Protein AF-A0A3E0WI25-F1 (afdb_monomer)

Organism: NCBI:txid351052

Sequence (217 aa):
MPRIDRTGQKVGSLTALTDTGSDQIKCRCDCGHVGLYPRNLFKPSYRGPRKCSYCLGSPCEVCGTIIPYHGRQRAATCSEKCRKERAARRERDRYEQIKHTDHFKQTRRSYLQRIKEAMERNPDYAEKIRERQRQAQRRWQAKIDRDQQLRAEHLAKKRRYYYIAMTDPERRARKMSATAVGIARSAPMIGSGCSAGGSKHRAKKNNETHDHRADSC

Foldseek 3Di:
DDDDWQAQPADQQWHFHDDPVDQWTWTAGVVRDIDIDGPCSPPPPDPDDRGFQQVVFFAAPQPGDTAGDDDDDHDNHNDPVSVVVVVLVVVVVVCVVPVPPPVNVVVVVVVVVVLVVVCVVDVVSVVVVVVVVVVVVVVVVVVLVVDVVSVVVVVVVVVVVVCCCCVPVVSVVVVVVCVVVVVPPPPPCPDPPPSPPDDPPPPPPDDDDPPPDDDDD

Nearest PDB structures (foldseek):
  2l3s-assembly1_A  TM=4.896E-01  e=1.174E+00  Gallus gallus
  5vhh-assembly1_A  TM=4.965E-01  e=3.518E+00  Homo sapiens
  5vhs-assembly1_A  TM=4.112E-01  e=3.298E+00  Homo sapiens
  4waf-assembly1_B  TM=1.495E-01  e=4.271E+00  Homo sapiens

pLDDT: mean 80.16, std 22.53, range [27.97, 96.81]

Structure (mmCIF, N/CA/C/O backbone):
data_AF-A0A3E0WI25-F1
#
_entry.id   AF-A0A3E0WI25-F1
#
loop_
_atom_site.group_PDB
_atom_site.id
_atom_site.type_symbol
_atom_site.label_atom_id
_atom_site.label_alt_id
_atom_site.label_comp_id
_atom_site.label_asym_id
_atom_site.label_entity_id
_atom_site.label_seq_id
_atom_site.pdbx_PDB_ins_code
_atom_site.Cartn_x
_atom_site.Cartn_y
_atom_site.Cartn_z
_atom_site.occupancy
_atom_site.B_iso_or_equiv
_atom_site.auth_seq_id
_atom_site.auth_comp_id
_atom_site.auth_asym_id
_atom_site.auth_atom_id
_atom_site.p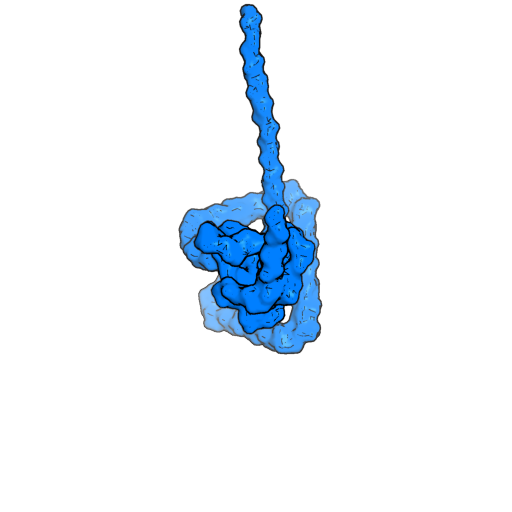dbx_PDB_model_num
ATOM 1 N N . MET A 1 1 ? -26.580 19.365 45.591 1.00 51.84 1 MET A N 1
ATOM 2 C CA . MET A 1 1 ? -27.386 18.362 44.856 1.00 51.84 1 MET A CA 1
ATOM 3 C C . MET A 1 1 ? -26.575 17.075 44.765 1.00 51.84 1 MET A C 1
ATOM 5 O O . MET A 1 1 ? -25.505 17.124 44.161 1.00 51.84 1 MET A O 1
ATOM 9 N N . PRO A 1 2 ? -27.003 15.970 45.397 1.00 62.81 2 PRO A N 1
ATOM 10 C CA . PRO A 1 2 ? -26.291 14.697 45.306 1.00 62.81 2 PRO A CA 1
ATOM 11 C C . PRO A 1 2 ? -26.258 14.219 43.847 1.00 62.81 2 PRO A C 1
ATOM 13 O O . PRO A 1 2 ? -27.253 14.310 43.124 1.00 62.81 2 PRO A O 1
ATOM 16 N N . ARG A 1 3 ? -25.089 13.769 43.378 1.00 72.38 3 ARG A N 1
ATOM 17 C CA . ARG A 1 3 ? -24.947 13.227 42.021 1.00 72.38 3 ARG A CA 1
ATOM 18 C C . ARG A 1 3 ? -25.674 11.883 41.969 1.00 72.38 3 ARG A C 1
ATOM 20 O O . ARG A 1 3 ? -25.336 10.981 42.720 1.00 72.38 3 ARG A O 1
ATOM 27 N N . ILE A 1 4 ? -26.656 11.763 41.074 1.00 84.12 4 ILE A N 1
ATOM 28 C CA . ILE A 1 4 ? -27.375 10.506 40.826 1.00 84.12 4 ILE A CA 1
ATOM 29 C C . ILE A 1 4 ? -26.382 9.474 40.287 1.00 84.12 4 ILE A C 1
ATOM 31 O O . ILE A 1 4 ? -25.745 9.741 39.258 1.00 84.12 4 ILE A O 1
ATOM 35 N N . ASP A 1 5 ? -26.283 8.331 40.966 1.00 87.38 5 ASP A N 1
ATOM 36 C CA . ASP A 1 5 ? -25.561 7.147 40.502 1.00 87.38 5 ASP A CA 1
ATOM 37 C C . ASP A 1 5 ? -26.264 6.564 39.269 1.00 87.38 5 ASP A C 1
ATOM 39 O O . ASP A 1 5 ? -27.474 6.329 39.263 1.00 87.38 5 ASP A O 1
ATOM 43 N N . ARG A 1 6 ? -25.507 6.400 38.183 1.00 88.12 6 ARG A N 1
ATOM 44 C CA . ARG A 1 6 ? -26.000 5.894 36.896 1.00 88.12 6 ARG A CA 1
ATOM 45 C C . ARG A 1 6 ? -25.670 4.422 36.678 1.00 88.12 6 ARG A C 1
ATOM 47 O O . ARG A 1 6 ? -25.943 3.914 35.592 1.00 88.12 6 ARG A O 1
ATOM 54 N N . THR A 1 7 ? -25.080 3.743 37.657 1.00 92.44 7 THR A N 1
ATOM 55 C CA . THR A 1 7 ? -24.731 2.322 37.577 1.00 92.44 7 THR A CA 1
ATOM 56 C C . THR A 1 7 ? -25.955 1.477 37.197 1.00 92.44 7 THR A C 1
ATOM 58 O O . THR A 1 7 ? -27.061 1.699 37.680 1.00 92.44 7 THR A O 1
ATOM 61 N N . GLY A 1 8 ? -25.784 0.551 36.250 1.00 92.44 8 GLY A N 1
ATOM 62 C CA . GLY A 1 8 ? -26.858 -0.299 35.724 1.00 92.44 8 GLY A CA 1
ATOM 63 C C . GLY A 1 8 ? -27.747 0.344 34.652 1.00 92.44 8 GLY A C 1
ATOM 64 O O . GLY A 1 8 ? -28.443 -0.374 33.935 1.00 92.44 8 GLY A O 1
ATOM 65 N N . GLN A 1 9 ? -27.701 1.667 34.458 1.00 93.12 9 GLN A N 1
ATOM 66 C CA . GLN A 1 9 ? -28.489 2.315 33.405 1.00 93.12 9 GLN A CA 1
ATOM 67 C C . GLN A 1 9 ? -27.951 1.973 32.008 1.00 93.12 9 GLN A C 1
ATOM 69 O O . GLN A 1 9 ? -26.737 1.909 31.786 1.00 93.12 9 GLN A O 1
ATOM 74 N N . LYS A 1 10 ? -28.863 1.814 31.039 1.00 94.50 10 LYS A N 1
ATOM 75 C CA . LYS A 1 10 ? -28.550 1.533 29.629 1.00 94.50 10 LYS A CA 1
ATOM 76 C C . LYS A 1 10 ? -28.949 2.699 28.722 1.00 94.50 10 LYS A C 1
ATOM 78 O O . LYS A 1 10 ? -30.051 3.228 28.818 1.00 94.50 10 LYS A O 1
ATOM 83 N N . VAL A 1 11 ? -28.058 3.074 27.804 1.00 92.38 11 VAL A N 1
ATOM 84 C CA . VAL A 1 11 ? -28.291 4.078 26.754 1.00 92.38 11 VAL A CA 1
ATOM 85 C C . VAL A 1 11 ? -27.805 3.531 25.419 1.00 92.38 11 VAL A C 1
ATOM 87 O O . VAL A 1 11 ? -26.607 3.351 25.198 1.00 92.38 11 VAL A O 1
ATOM 90 N N . GLY A 1 12 ? -28.739 3.286 24.497 1.00 92.06 12 GLY A N 1
ATOM 91 C CA . GLY A 1 12 ? -28.428 2.617 23.232 1.00 92.06 12 GLY A CA 1
ATOM 92 C C . GLY A 1 12 ? -27.866 1.220 23.491 1.00 92.06 12 GLY A C 1
ATOM 93 O O . GLY A 1 12 ? -28.549 0.395 24.088 1.00 92.06 12 GLY A O 1
ATOM 94 N N . SER A 1 13 ? -26.620 0.974 23.079 1.00 94.50 13 SER A N 1
ATOM 95 C CA . SER A 1 13 ? -25.922 -0.301 23.308 1.00 94.50 13 SER A CA 1
ATOM 96 C C . SER A 1 13 ? -24.926 -0.257 24.469 1.00 94.50 13 SER A C 1
ATOM 98 O O . SER A 1 13 ? -24.118 -1.170 24.594 1.00 94.50 13 SER A O 1
ATOM 100 N N . LEU A 1 14 ? -24.910 0.814 25.271 1.00 95.75 14 LEU A N 1
ATOM 101 C CA . LEU A 1 14 ? -23.958 1.013 26.367 1.00 95.75 14 LEU A CA 1
ATOM 102 C C . LEU A 1 14 ? -24.662 0.906 27.723 1.00 95.75 14 LEU A C 1
ATOM 104 O O . LEU A 1 14 ? -25.634 1.618 27.964 1.00 95.75 14 LEU A O 1
ATOM 108 N N . THR A 1 15 ? -24.128 0.080 28.619 1.00 96.50 15 THR A N 1
ATOM 109 C CA . THR A 1 15 ? -24.603 -0.097 30.000 1.00 96.50 15 THR A CA 1
ATOM 110 C C . THR A 1 15 ? -23.547 0.402 30.981 1.00 96.50 15 THR A C 1
ATOM 112 O O . THR A 1 15 ? -22.382 0.015 30.878 1.00 96.50 15 THR A O 1
ATOM 115 N N . ALA A 1 16 ? -23.919 1.267 31.925 1.00 95.38 16 ALA A N 1
ATOM 116 C CA . ALA A 1 16 ? -23.020 1.759 32.968 1.00 95.38 16 ALA A CA 1
ATOM 117 C C . ALA A 1 16 ? -22.629 0.642 33.947 1.00 95.38 16 ALA A C 1
ATOM 119 O O . ALA A 1 16 ? -23.494 0.008 34.545 1.00 95.38 16 ALA A O 1
ATOM 120 N N . LEU A 1 17 ? -21.322 0.423 34.118 1.00 94.69 17 LEU A N 1
ATOM 121 C CA . LEU A 1 17 ? -20.775 -0.549 35.069 1.00 94.69 17 LEU A CA 1
ATOM 122 C C . LEU A 1 17 ? -20.422 0.091 36.406 1.00 94.69 17 LEU A C 1
ATOM 124 O O . LEU A 1 17 ? -20.707 -0.476 37.449 1.00 94.69 17 LEU A O 1
ATOM 128 N N . THR A 1 18 ? -19.741 1.234 36.360 1.00 92.31 18 THR A N 1
ATOM 129 C CA . THR A 1 18 ? -19.260 1.919 37.559 1.00 92.31 18 THR A CA 1
ATOM 130 C C . THR A 1 18 ? -19.337 3.414 37.350 1.00 92.31 18 THR A C 1
ATOM 132 O O . THR A 1 18 ? -18.755 3.944 36.392 1.00 92.31 18 THR A O 1
ATOM 135 N N . ASP A 1 19 ? -20.004 4.080 38.277 1.00 88.38 19 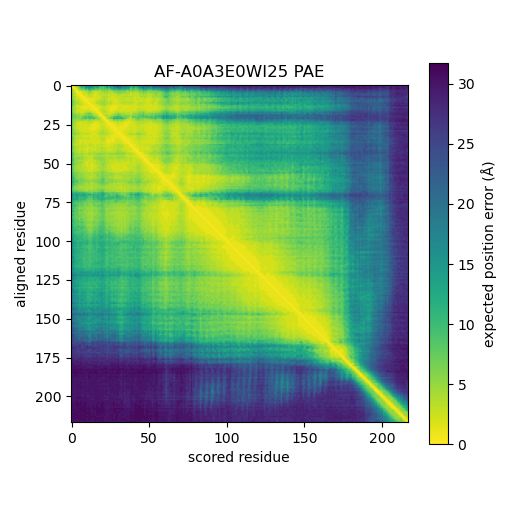ASP A N 1
ATOM 136 C CA . ASP A 1 19 ? -20.107 5.522 38.338 1.00 88.38 19 ASP A CA 1
ATOM 137 C C . ASP A 1 19 ? -19.321 6.064 39.545 1.00 88.38 19 ASP A C 1
ATOM 139 O O . ASP A 1 19 ? -19.760 5.994 40.686 1.00 88.38 19 ASP A O 1
ATOM 143 N N . THR A 1 20 ? -18.140 6.632 39.297 1.00 83.12 20 THR A N 1
ATOM 144 C CA . THR A 1 20 ? -17.305 7.255 40.342 1.00 83.12 20 THR A CA 1
ATOM 145 C C . THR A 1 20 ? -17.705 8.701 40.644 1.00 83.12 20 THR A C 1
ATOM 147 O O . THR A 1 20 ? -16.988 9.424 41.330 1.00 83.12 20 THR A O 1
ATOM 150 N N . GLY A 1 21 ? -18.806 9.183 40.064 1.00 78.38 21 GLY A N 1
ATOM 151 C CA . GLY A 1 21 ? -19.201 10.583 40.140 1.00 78.38 21 GLY A CA 1
ATOM 152 C C . GLY A 1 21 ? -18.384 11.512 39.239 1.00 78.38 21 GLY A C 1
ATOM 153 O O . GLY A 1 21 ? -18.688 12.701 39.215 1.00 78.38 21 GLY A O 1
ATOM 154 N N . SER A 1 22 ? -17.386 11.024 38.493 1.00 83.44 22 SER A N 1
ATOM 155 C CA . SER A 1 22 ? -16.541 11.850 37.614 1.00 83.44 22 SER A CA 1
ATOM 156 C C . SER A 1 22 ? -17.250 12.276 36.313 1.00 83.44 22 SER A C 1
ATOM 158 O O . SER A 1 22 ? -18.380 11.858 36.029 1.00 83.44 22 SER A O 1
ATOM 160 N N . ASP A 1 23 ? -16.578 13.103 35.502 1.00 88.50 23 ASP A N 1
ATOM 161 C CA . ASP A 1 23 ? -17.048 13.490 34.162 1.00 88.50 23 ASP A CA 1
ATOM 162 C C . ASP A 1 23 ? -17.054 12.324 33.168 1.00 88.50 23 ASP A C 1
ATOM 164 O O . ASP A 1 23 ? -17.676 12.415 32.105 1.00 88.50 23 ASP A O 1
ATOM 168 N N . GLN A 1 24 ? -16.400 11.215 33.518 1.00 91.75 24 GLN A N 1
ATOM 169 C CA . GLN A 1 24 ? -16.403 9.979 32.755 1.00 91.75 24 GLN A CA 1
ATO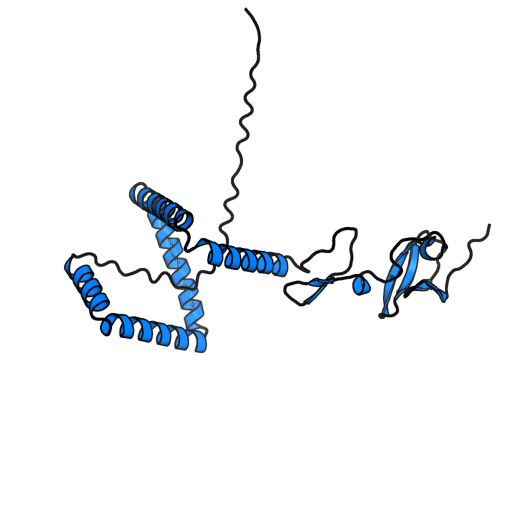M 170 C C . GLN A 1 24 ? -17.065 8.845 33.541 1.00 91.75 24 GLN A C 1
ATOM 172 O O . GLN A 1 24 ? -16.987 8.756 34.764 1.00 91.75 24 GLN A O 1
ATOM 177 N N . ILE A 1 25 ? -17.730 7.958 32.813 1.00 92.62 25 ILE A N 1
ATOM 178 C CA . ILE A 1 25 ? -18.390 6.771 33.343 1.00 92.62 25 ILE A CA 1
ATOM 179 C C . ILE A 1 25 ? -17.937 5.554 32.543 1.00 92.62 25 ILE A C 1
ATOM 181 O O . ILE A 1 25 ? -17.808 5.606 31.314 1.00 92.62 25 ILE A O 1
ATOM 185 N N . LYS A 1 26 ? -17.646 4.458 33.247 1.00 94.62 26 LYS A N 1
ATOM 186 C CA . LYS A 1 26 ? -17.218 3.208 32.620 1.00 94.62 26 LYS A CA 1
ATOM 187 C C . LYS A 1 26 ? -18.458 2.463 32.151 1.00 94.62 26 LYS A C 1
ATOM 189 O O . LYS A 1 26 ? -19.299 2.083 32.967 1.00 94.62 26 LYS A O 1
ATOM 194 N N . CYS A 1 27 ? -18.569 2.241 30.847 1.00 95.31 27 CYS A N 1
ATOM 195 C CA . CYS A 1 27 ? -19.691 1.516 30.259 1.00 95.31 27 CYS A CA 1
ATOM 196 C C . CYS A 1 27 ? -19.216 0.269 29.516 1.00 95.31 27 CYS A C 1
ATOM 198 O O . CYS A 1 27 ? -18.153 0.269 28.889 1.00 95.31 27 CYS A O 1
ATOM 200 N N . ARG A 1 28 ? -20.043 -0.776 29.542 1.00 96.12 28 ARG A N 1
ATOM 201 C CA . ARG A 1 28 ? -19.921 -1.981 28.720 1.00 96.12 28 ARG A CA 1
ATOM 202 C C . ARG A 1 28 ? -20.858 -1.875 27.526 1.00 96.12 28 ARG A C 1
ATOM 204 O O . ARG A 1 28 ? -22.033 -1.574 27.692 1.00 96.12 28 ARG A O 1
ATOM 211 N N . CYS A 1 29 ? -20.336 -2.116 26.332 1.00 96.12 29 CYS A N 1
ATOM 212 C CA . CYS A 1 29 ? -21.138 -2.241 25.123 1.00 96.12 29 CYS A CA 1
ATOM 213 C C . CYS A 1 29 ? -21.757 -3.640 25.022 1.00 96.12 29 CYS A C 1
ATOM 215 O O . CYS A 1 29 ? -21.162 -4.600 25.510 1.00 96.12 29 CYS A O 1
ATOM 217 N N . ASP A 1 30 ? -22.875 -3.776 24.308 1.00 95.69 30 ASP A N 1
ATOM 218 C CA . ASP A 1 30 ? -23.499 -5.073 23.998 1.00 95.69 30 ASP A CA 1
ATOM 219 C C . ASP A 1 30 ? -22.517 -6.041 23.296 1.00 95.69 30 ASP A C 1
ATOM 221 O O . ASP A 1 30 ? -22.588 -7.249 23.490 1.00 95.69 30 ASP A O 1
ATOM 225 N N . CYS A 1 31 ? -21.519 -5.528 22.559 1.00 93.25 31 CYS A N 1
ATOM 226 C CA . CYS A 1 31 ? -20.439 -6.343 21.978 1.00 93.25 31 CYS A CA 1
ATOM 227 C C . CYS A 1 31 ? -19.379 -6.827 22.992 1.00 93.25 31 CYS A C 1
ATOM 229 O O . CYS A 1 31 ? -18.353 -7.375 22.602 1.00 93.25 31 CYS A O 1
ATOM 231 N N . GLY A 1 32 ? -19.564 -6.549 24.283 1.00 93.75 32 GLY A N 1
ATOM 232 C CA . GLY A 1 32 ? -18.645 -6.905 25.364 1.00 93.75 32 GLY A CA 1
ATOM 233 C C . GLY A 1 32 ? -17.531 -5.892 25.633 1.00 93.75 32 GLY A C 1
ATOM 234 O O . GLY A 1 32 ? -16.917 -5.949 26.695 1.00 93.75 32 GLY A O 1
ATOM 235 N N . HIS A 1 33 ? -17.283 -4.936 24.733 1.00 93.38 33 HIS A N 1
ATOM 236 C CA . HIS A 1 33 ? -16.185 -3.981 24.896 1.00 93.38 33 HIS A CA 1
ATOM 237 C C . HIS A 1 33 ? -16.471 -2.952 25.996 1.00 93.38 33 HIS A C 1
ATOM 239 O O . HIS A 1 33 ? -17.552 -2.360 26.033 1.00 93.38 33 HIS A O 1
ATOM 245 N N . VAL A 1 34 ? -15.489 -2.698 26.860 1.00 94.56 34 VAL A N 1
ATOM 246 C CA . VAL A 1 34 ? -15.602 -1.747 27.972 1.00 94.56 34 VAL A CA 1
ATOM 247 C C . VAL A 1 34 ? -14.787 -0.498 27.660 1.00 94.56 34 VAL A C 1
ATOM 249 O O . VAL A 1 34 ? -13.664 -0.593 27.177 1.00 94.56 34 VAL A O 1
ATOM 252 N N . GLY A 1 35 ? -15.350 0.679 27.925 1.00 92.00 35 GLY A N 1
ATOM 253 C CA . GLY A 1 35 ? -14.680 1.953 27.672 1.00 92.00 35 GLY A CA 1
ATOM 254 C C . GLY A 1 35 ? -15.153 3.065 28.601 1.00 92.00 35 GLY A C 1
ATOM 255 O O . GLY A 1 35 ? -16.139 2.910 29.324 1.00 92.00 35 GLY A O 1
ATOM 256 N N . LEU A 1 36 ? -14.432 4.183 28.567 1.00 92.94 36 LEU A N 1
ATOM 257 C CA . LEU A 1 36 ? -14.791 5.410 29.272 1.00 92.94 36 LEU A CA 1
ATOM 258 C C . LEU A 1 36 ? -15.609 6.304 28.338 1.00 92.94 36 LEU A C 1
ATOM 260 O O . LEU A 1 36 ? -15.196 6.582 27.212 1.00 92.94 36 LEU A O 1
ATOM 264 N N . TYR A 1 37 ? -16.768 6.744 28.813 1.00 92.12 37 TYR A N 1
ATOM 265 C CA . TYR A 1 37 ? -17.689 7.609 28.078 1.00 92.12 37 TYR A CA 1
ATOM 266 C C . TYR A 1 37 ? -17.995 8.850 28.906 1.00 92.12 37 TYR A C 1
ATOM 268 O O . TYR A 1 37 ? -17.921 8.794 30.133 1.00 92.12 37 TYR A O 1
ATOM 276 N N . PRO A 1 38 ? -18.351 9.982 28.281 1.00 91.94 38 PRO A N 1
ATOM 277 C CA . PRO A 1 38 ? -18.719 11.164 29.039 1.00 91.94 38 PRO A CA 1
ATOM 278 C C . PRO A 1 38 ? -20.003 10.892 29.830 1.00 91.94 38 PRO A C 1
ATOM 280 O O . PRO A 1 38 ? -20.969 10.337 29.305 1.00 91.94 38 PRO A O 1
ATOM 283 N N . ARG A 1 39 ? -20.046 11.325 31.092 1.00 90.38 39 ARG A N 1
ATOM 284 C CA . ARG A 1 39 ? -21.198 11.134 31.986 1.00 90.38 39 ARG A CA 1
ATOM 285 C C . ARG A 1 39 ? -22.486 11.659 31.360 1.00 90.38 39 ARG A C 1
ATOM 287 O O . ARG A 1 39 ? -23.550 11.073 31.550 1.00 90.38 39 ARG A O 1
ATOM 294 N N . ASN A 1 40 ? -22.404 12.750 30.593 1.00 90.38 40 ASN A N 1
ATOM 295 C CA . ASN A 1 40 ? -23.547 13.361 29.915 1.00 90.38 40 ASN A CA 1
ATOM 296 C C . ASN A 1 40 ? -24.230 12.452 28.873 1.00 90.38 40 ASN A C 1
ATOM 298 O O . ASN A 1 40 ? -25.325 12.810 28.453 1.00 90.38 40 ASN A O 1
ATOM 302 N N . LEU A 1 41 ? -23.667 11.282 28.539 1.00 91.44 41 LEU A N 1
ATOM 303 C CA . LEU A 1 41 ? -24.279 10.238 27.706 1.00 91.44 41 LEU A CA 1
ATOM 304 C C . LEU A 1 41 ? -25.729 9.918 28.111 1.00 91.44 41 LEU A C 1
ATOM 306 O O . LEU A 1 41 ? -26.572 9.721 27.242 1.00 91.44 41 LEU A O 1
ATOM 310 N N . PHE A 1 42 ? -26.032 9.914 29.415 1.00 89.12 42 PHE A N 1
ATOM 311 C CA . PHE A 1 42 ? -27.376 9.618 29.942 1.00 89.12 42 PHE A CA 1
ATOM 312 C C . PHE A 1 42 ? -28.297 10.846 30.028 1.00 89.12 42 PHE A C 1
ATOM 314 O O . PHE A 1 42 ? -29.397 10.757 30.564 1.00 89.12 42 PHE A O 1
ATOM 321 N N . LYS A 1 43 ? -27.872 12.021 29.545 1.00 90.06 43 LYS A N 1
ATOM 322 C CA . LYS A 1 43 ? -28.765 13.185 29.441 1.00 90.06 43 LYS A CA 1
ATOM 323 C C . LYS A 1 43 ? -29.614 13.077 28.162 1.00 90.06 43 LYS A C 1
ATOM 325 O O . LYS A 1 43 ? -29.062 12.740 27.113 1.00 90.06 43 LYS A O 1
ATOM 330 N N . PRO A 1 44 ? -30.904 13.463 28.184 1.00 87.62 44 PRO A N 1
ATOM 331 C CA . PRO A 1 44 ? -31.752 13.481 26.983 1.00 87.62 44 PRO A CA 1
ATOM 332 C C . PRO A 1 44 ? -31.189 14.331 25.829 1.00 87.62 44 PRO A C 1
ATOM 334 O O . PRO A 1 44 ? -31.397 14.021 24.654 1.00 87.62 44 PRO A O 1
ATOM 337 N N . SER A 1 45 ? -30.427 15.382 26.152 1.00 90.75 45 SER A N 1
ATOM 338 C CA . SER A 1 45 ? -29.790 16.278 25.181 1.00 90.75 45 SER A CA 1
ATOM 339 C C . SER A 1 45 ? -28.554 15.692 24.489 1.00 90.75 45 SER A C 1
ATOM 341 O O . SER A 1 45 ? -28.034 16.304 23.558 1.00 90.75 45 SER A O 1
ATOM 343 N N . TYR A 1 46 ? -28.069 14.511 24.888 1.00 90.88 46 TYR A N 1
ATOM 344 C CA . TYR A 1 46 ? -26.882 13.916 24.281 1.00 90.88 46 TYR A CA 1
ATOM 345 C C . TYR A 1 46 ? -27.147 13.449 22.842 1.00 90.88 46 TYR A C 1
ATOM 347 O O . TYR A 1 46 ? -28.001 12.591 22.580 1.00 90.88 46 TYR A O 1
ATOM 355 N N . ARG A 1 47 ? -26.368 14.006 21.907 1.00 88.56 47 ARG A N 1
ATOM 356 C CA . ARG A 1 47 ? -26.408 13.723 20.459 1.00 88.56 47 ARG A CA 1
ATOM 357 C C . ARG A 1 47 ? -25.190 12.936 19.953 1.00 88.56 47 ARG A C 1
ATOM 359 O O . ARG A 1 47 ? -25.017 12.781 18.751 1.00 88.56 47 ARG A O 1
ATOM 366 N N . GLY A 1 48 ? -24.326 12.469 20.853 1.00 88.56 48 GLY A N 1
ATOM 367 C CA . GLY A 1 48 ? -23.135 11.708 20.486 1.00 88.56 48 GLY A CA 1
ATOM 368 C C . GLY A 1 48 ? -23.393 10.207 20.280 1.00 88.56 48 GLY A C 1
ATOM 369 O O . GLY A 1 48 ? -24.533 9.737 20.371 1.00 88.56 48 GLY A O 1
ATOM 370 N N . PRO A 1 49 ? -22.329 9.433 20.012 1.00 88.94 49 PRO A N 1
ATOM 371 C CA . PRO A 1 49 ? -22.423 7.996 19.791 1.00 88.94 49 PRO A CA 1
ATOM 372 C C . PRO A 1 49 ? -22.926 7.234 21.026 1.00 88.94 49 PRO A C 1
ATOM 374 O O . PRO A 1 49 ? -22.370 7.351 22.112 1.00 88.94 49 PRO A O 1
ATOM 377 N N . ARG A 1 50 ? -23.944 6.386 20.832 1.00 92.56 50 ARG A N 1
ATOM 378 C CA . ARG A 1 50 ? -24.514 5.486 21.861 1.00 92.56 50 ARG A CA 1
ATOM 379 C C . ARG A 1 50 ? -24.070 4.024 21.691 1.00 92.56 50 ARG A C 1
ATOM 381 O O . ARG A 1 50 ? -24.782 3.094 22.063 1.00 92.56 50 ARG A O 1
ATOM 388 N N . LYS A 1 51 ? -22.919 3.830 21.045 1.00 92.75 51 LYS A N 1
ATOM 389 C CA . LYS A 1 51 ? -22.261 2.546 20.759 1.00 92.75 51 LYS A CA 1
ATOM 390 C C . LYS A 1 51 ? -20.757 2.718 20.963 1.00 92.75 51 LYS A C 1
ATOM 392 O O . LYS A 1 51 ? -20.258 3.842 20.904 1.00 92.75 51 LYS A O 1
ATOM 397 N N . CYS A 1 52 ? -20.031 1.621 21.172 1.00 92.00 52 CYS A N 1
ATOM 398 C CA . CYS A 1 52 ? -18.579 1.696 21.314 1.00 92.00 52 CYS A CA 1
ATOM 399 C C . CYS A 1 52 ? -17.865 2.022 19.998 1.00 92.00 52 CYS A C 1
ATOM 401 O O . CYS A 1 52 ? -18.402 1.819 18.906 1.00 92.00 52 CYS A O 1
ATOM 403 N N . SER A 1 53 ? -16.615 2.475 20.112 1.00 90.56 53 SER A N 1
ATOM 404 C CA . SER A 1 53 ? -15.749 2.796 18.972 1.00 90.56 53 SER A CA 1
ATOM 405 C C . SER A 1 53 ? -15.576 1.627 17.999 1.00 90.56 53 SER A C 1
ATOM 407 O O . SER A 1 53 ? -15.486 1.859 16.800 1.00 90.56 53 SER A O 1
ATOM 409 N N . TYR A 1 54 ? -15.584 0.381 18.478 1.00 91.50 54 TYR A N 1
ATOM 410 C CA . TYR A 1 54 ? -15.473 -0.812 17.632 1.00 91.50 54 TYR A CA 1
ATOM 411 C C . TYR A 1 54 ? -16.748 -1.073 16.826 1.00 91.50 54 TYR A C 1
ATOM 413 O O . TYR A 1 54 ? -16.673 -1.288 15.623 1.00 91.50 54 TYR A O 1
ATOM 421 N N . CYS A 1 55 ? -17.923 -0.984 17.456 1.00 91.81 55 CYS A N 1
ATOM 422 C CA . CYS A 1 55 ? -19.210 -1.144 16.767 1.00 91.81 55 CYS A CA 1
ATOM 423 C C . CYS A 1 55 ? -19.501 -0.005 15.781 1.00 91.81 55 CYS A C 1
ATOM 425 O O . CYS A 1 55 ? -20.267 -0.180 14.839 1.00 91.81 55 CYS A O 1
ATOM 427 N N . LEU A 1 56 ? -18.931 1.177 16.022 1.00 90.81 56 LEU A N 1
ATOM 428 C CA . LEU A 1 56 ? -18.993 2.325 15.111 1.00 90.81 56 LEU A CA 1
ATOM 429 C C . LEU A 1 56 ? -17.867 2.330 14.077 1.00 90.81 56 LEU A C 1
ATOM 431 O O . LEU A 1 56 ? -17.872 3.163 13.166 1.00 90.81 56 LEU A O 1
ATOM 435 N N . GLY A 1 57 ? -16.899 1.435 14.250 1.00 91.44 57 GLY A N 1
ATOM 436 C CA . GLY A 1 57 ? -15.758 1.283 13.378 1.00 91.44 57 GLY A CA 1
ATOM 437 C C . GLY A 1 57 ? -16.158 0.853 11.973 1.00 91.44 57 GLY A C 1
ATOM 438 O O . GLY A 1 57 ? -17.288 0.444 11.707 1.00 91.44 57 GLY A O 1
ATOM 439 N N . SER A 1 58 ? -15.209 0.956 11.052 1.00 91.56 58 SER A N 1
ATOM 440 C CA . SER A 1 58 ? -15.365 0.481 9.676 1.00 91.56 58 SER A CA 1
ATOM 441 C C . SER A 1 58 ? -14.299 -0.560 9.353 1.00 91.56 58 SER A C 1
ATOM 443 O O . SER A 1 58 ? -13.181 -0.457 9.868 1.00 91.56 58 SER A O 1
ATOM 445 N N . PRO A 1 59 ? -14.602 -1.556 8.506 1.00 94.56 59 PRO A N 1
ATOM 446 C CA . PRO A 1 59 ? -13.604 -2.523 8.076 1.00 94.56 59 PRO A CA 1
ATOM 447 C C . PRO A 1 59 ? -12.511 -1.841 7.244 1.00 94.56 59 PRO A C 1
ATOM 449 O O . PRO A 1 59 ? -12.769 -0.927 6.460 1.00 94.56 59 PRO A O 1
ATOM 452 N N . CYS A 1 60 ? -11.274 -2.298 7.411 1.00 94.69 60 CYS A N 1
ATOM 453 C CA . CYS A 1 60 ? -10.138 -1.883 6.598 1.00 94.69 60 CYS A CA 1
ATOM 454 C C . CYS A 1 60 ? -10.323 -2.308 5.131 1.00 94.69 60 CYS A C 1
ATOM 456 O O . CYS A 1 60 ? -10.523 -3.489 4.862 1.00 94.69 60 CYS A O 1
ATOM 458 N N . GLU A 1 61 ? -10.126 -1.394 4.173 1.00 93.94 61 GLU A N 1
ATOM 459 C CA . GLU A 1 61 ? -10.236 -1.662 2.719 1.00 93.94 61 GLU A CA 1
ATOM 460 C C . GLU A 1 61 ? -9.192 -2.655 2.157 1.00 93.94 61 GLU A C 1
ATOM 462 O O . GLU A 1 61 ? -9.138 -2.903 0.949 1.00 93.94 61 GLU A O 1
ATOM 467 N N . VAL A 1 62 ? -8.273 -3.138 2.993 1.00 95.69 62 VAL A N 1
ATOM 468 C CA . VAL A 1 62 ? -7.177 -4.025 2.580 1.00 95.69 62 VAL A CA 1
ATOM 469 C C . VAL A 1 62 ? -7.281 -5.382 3.257 1.00 95.69 62 VAL A C 1
ATOM 471 O O . VAL A 1 62 ? -7.233 -6.395 2.575 1.00 95.69 62 VAL A O 1
ATOM 474 N N . CYS A 1 63 ? -7.441 -5.413 4.581 1.00 95.06 63 CYS A N 1
ATOM 475 C CA . CYS A 1 63 ? -7.437 -6.660 5.352 1.00 95.06 63 CYS A CA 1
ATOM 476 C C . CYS A 1 63 ? -8.761 -6.965 6.065 1.00 95.06 63 CYS A C 1
ATOM 478 O O . CYS A 1 63 ? -8.836 -7.946 6.794 1.00 95.06 63 CYS A O 1
ATOM 480 N N . GLY A 1 64 ? -9.781 -6.109 5.942 1.00 93.00 64 GLY A N 1
ATOM 481 C CA . GLY A 1 64 ? -11.096 -6.313 6.563 1.00 93.00 64 GLY A CA 1
ATOM 482 C C . GLY A 1 64 ? -11.164 -6.092 8.079 1.00 93.00 64 GLY A C 1
ATOM 483 O O . GLY A 1 64 ? -12.258 -5.952 8.615 1.00 93.00 64 GLY A O 1
ATOM 484 N N . THR A 1 65 ? -10.030 -5.990 8.781 1.00 93.81 65 THR A N 1
ATOM 485 C CA . THR A 1 65 ? -9.997 -5.738 10.233 1.00 93.81 65 THR A CA 1
ATOM 486 C C . THR A 1 65 ? -10.762 -4.466 10.596 1.00 93.81 65 THR A C 1
ATOM 488 O O . THR A 1 65 ? -10.590 -3.435 9.941 1.00 93.81 65 THR A O 1
ATOM 491 N N . ILE A 1 66 ? -11.572 -4.526 11.657 1.00 92.56 66 ILE A N 1
ATOM 492 C CA . ILE A 1 66 ? -12.331 -3.375 12.149 1.00 92.56 66 ILE A CA 1
ATOM 493 C C . ILE A 1 66 ? -11.379 -2.300 12.668 1.00 92.56 66 ILE A C 1
ATOM 495 O O . ILE A 1 66 ? -10.549 -2.545 13.541 1.00 92.56 66 ILE A O 1
ATOM 499 N N . ILE A 1 67 ? -11.528 -1.097 12.124 1.00 92.56 67 ILE A N 1
ATOM 500 C CA . ILE A 1 67 ? -10.827 0.104 12.558 1.00 92.56 67 ILE A CA 1
ATOM 501 C C . ILE A 1 67 ? -11.737 0.822 13.552 1.00 92.56 67 ILE A C 1
ATOM 503 O O . ILE A 1 67 ? -12.812 1.273 13.141 1.00 92.56 67 ILE A O 1
ATOM 507 N N . PRO A 1 68 ? -11.351 0.945 14.834 1.00 90.31 68 PRO A N 1
ATOM 508 C CA . PRO A 1 68 ? -12.171 1.645 15.808 1.00 90.31 68 PRO A CA 1
ATOM 509 C C . PRO A 1 68 ? -12.373 3.112 15.413 1.00 90.31 68 PRO A C 1
ATOM 511 O O . PRO A 1 68 ? -11.494 3.769 14.851 1.00 90.31 68 PRO A O 1
ATOM 514 N N . TYR A 1 69 ? -13.556 3.635 15.711 1.00 89.62 69 TYR A N 1
ATOM 515 C CA . TYR A 1 69 ? -13.901 5.026 15.464 1.00 89.62 69 TYR A CA 1
ATOM 516 C C . TYR A 1 69 ? -13.159 5.959 16.434 1.00 89.62 69 TYR A C 1
ATOM 518 O O . TYR A 1 69 ? -13.400 5.926 17.643 1.00 89.62 69 TYR A O 1
ATOM 526 N N . HIS A 1 70 ? -12.300 6.825 15.892 1.00 82.19 70 HIS A N 1
ATOM 527 C CA . HIS A 1 70 ? -11.551 7.847 16.629 1.00 82.19 70 HIS A CA 1
ATOM 528 C C . HIS A 1 70 ? -11.798 9.241 16.021 1.00 82.19 70 HIS A C 1
ATOM 530 O O . HIS A 1 70 ? -10.922 9.834 15.398 1.00 82.19 70 HIS A O 1
ATOM 536 N N . GLY A 1 71 ? -13.012 9.773 16.182 1.00 78.81 71 GLY A N 1
ATOM 537 C CA . GLY A 1 71 ? -13.347 11.143 15.769 1.00 78.81 71 GLY A CA 1
ATOM 538 C C . GLY A 1 71 ? -13.916 11.267 14.353 1.00 78.81 71 GLY A C 1
ATOM 539 O O . GLY A 1 71 ? -14.385 10.298 13.771 1.00 78.81 71 GLY A O 1
ATOM 540 N N . ARG A 1 72 ? -13.935 12.493 13.810 1.00 73.75 72 ARG A N 1
ATOM 541 C CA . ARG A 1 72 ? -14.795 12.862 12.664 1.00 73.75 72 ARG A CA 1
ATOM 542 C C . ARG A 1 72 ? -14.499 12.111 11.361 1.00 73.75 72 ARG A C 1
ATOM 544 O O . ARG A 1 72 ? -15.420 11.902 10.579 1.00 73.75 72 ARG A O 1
ATOM 551 N N . GLN A 1 73 ? -13.248 11.727 11.107 1.00 77.62 73 GLN A N 1
ATOM 552 C CA . GLN A 1 73 ? -12.864 11.039 9.872 1.00 77.62 73 GLN A CA 1
ATOM 553 C C . GLN A 1 73 ? -12.604 9.559 10.129 1.00 77.62 73 GLN A C 1
ATOM 555 O O . GLN A 1 73 ? -11.756 9.188 10.939 1.00 77.62 73 GLN A O 1
ATOM 560 N N . ARG A 1 74 ? -13.315 8.703 9.393 1.00 80.94 74 ARG A N 1
ATOM 561 C CA . ARG A 1 74 ? -13.077 7.261 9.419 1.00 80.94 74 ARG A CA 1
ATOM 562 C C . ARG A 1 74 ? -11.804 6.958 8.642 1.00 80.94 74 ARG A C 1
ATOM 564 O O . ARG A 1 74 ? -11.705 7.269 7.455 1.00 80.94 74 ARG A O 1
ATOM 571 N N . ALA A 1 75 ? -10.826 6.347 9.301 1.00 86.19 75 ALA A N 1
ATOM 572 C CA . ALA A 1 75 ? -9.645 5.869 8.602 1.00 86.19 75 ALA A CA 1
ATOM 573 C C . ALA A 1 75 ? -10.025 4.697 7.684 1.00 86.19 75 ALA A C 1
ATOM 575 O O . ALA A 1 75 ? -10.709 3.766 8.093 1.00 86.19 75 ALA A O 1
ATOM 576 N N . ALA A 1 76 ? -9.549 4.735 6.440 1.00 90.06 76 ALA A N 1
ATOM 577 C CA . ALA A 1 76 ? -9.801 3.685 5.448 1.00 90.06 76 ALA A CA 1
ATOM 578 C C . ALA A 1 76 ? -8.933 2.425 5.644 1.00 90.06 76 ALA A C 1
ATOM 580 O O . ALA A 1 76 ? -9.197 1.375 5.059 1.00 90.06 76 ALA A O 1
ATOM 581 N N . THR A 1 77 ? -7.849 2.533 6.419 1.00 94.62 77 THR A N 1
ATOM 582 C CA . THR A 1 77 ? -6.855 1.466 6.605 1.00 94.62 77 THR A CA 1
ATOM 583 C C . THR A 1 77 ? -6.408 1.369 8.056 1.00 94.62 77 THR A C 1
ATOM 585 O O . THR A 1 77 ? -6.173 2.402 8.680 1.00 94.62 77 THR A O 1
ATOM 588 N N . CYS A 1 78 ? -6.220 0.147 8.561 1.00 92.31 78 CYS A N 1
ATOM 589 C CA . CYS A 1 78 ? -5.905 -0.121 9.970 1.00 92.31 78 CYS A CA 1
ATOM 590 C C . CYS A 1 78 ? -4.425 0.063 10.344 1.00 92.31 78 CYS A C 1
ATOM 592 O O . CYS A 1 78 ? -4.098 0.194 11.516 1.00 92.31 78 CYS A O 1
ATOM 594 N N . SER A 1 79 ? -3.515 0.042 9.367 1.00 93.75 79 SER A N 1
ATOM 595 C CA . SER A 1 79 ? -2.070 0.043 9.612 1.00 93.75 79 SER A CA 1
ATOM 596 C C . SER A 1 79 ? -1.299 0.725 8.487 1.00 93.75 79 SER A C 1
ATOM 598 O O . SER A 1 79 ? -1.794 0.857 7.366 1.00 93.75 79 SER A O 1
ATOM 600 N N . GLU A 1 80 ? -0.049 1.105 8.758 1.00 95.00 80 GLU A N 1
ATOM 601 C CA . GLU A 1 80 ? 0.860 1.648 7.739 1.00 95.00 80 GLU A CA 1
ATOM 602 C C . GLU A 1 80 ? 1.129 0.635 6.614 1.00 95.00 80 GLU A C 1
ATOM 604 O O . GLU A 1 80 ? 1.260 1.015 5.451 1.00 95.00 80 GLU A O 1
ATOM 609 N N . LYS A 1 81 ? 1.136 -0.669 6.932 1.00 96.25 81 LYS A N 1
ATOM 610 C CA . LYS A 1 81 ? 1.208 -1.742 5.931 1.00 96.25 81 LYS A CA 1
ATOM 611 C C . LYS A 1 81 ? 0.012 -1.673 4.977 1.00 96.25 81 LYS A C 1
ATOM 613 O O . LYS A 1 81 ? 0.209 -1.563 3.771 1.00 96.25 81 LYS A O 1
ATOM 618 N N . CYS A 1 82 ? -1.208 -1.648 5.516 1.00 96.31 82 CYS A N 1
ATOM 619 C CA . CYS A 1 82 ? -2.426 -1.536 4.709 1.00 96.31 82 CYS A CA 1
ATOM 620 C C . CYS A 1 82 ? -2.481 -0.214 3.931 1.00 96.31 82 CYS A C 1
ATOM 622 O O . CYS A 1 82 ? -2.903 -0.183 2.780 1.00 96.31 82 CYS A O 1
ATOM 624 N N . ARG A 1 83 ? -2.003 0.889 4.514 1.00 94.69 83 ARG A N 1
ATOM 625 C CA . ARG A 1 83 ? -1.927 2.186 3.830 1.00 94.69 83 ARG A CA 1
ATOM 626 C C . ARG A 1 83 ? -1.023 2.125 2.598 1.00 94.69 83 ARG A C 1
ATOM 628 O O . ARG A 1 83 ? -1.431 2.557 1.520 1.00 94.69 83 ARG A O 1
ATOM 635 N N . LYS A 1 84 ? 0.177 1.555 2.745 1.00 95.44 84 LYS A N 1
ATOM 636 C CA . LYS A 1 84 ? 1.125 1.353 1.639 1.00 95.44 84 LYS A CA 1
ATOM 637 C C . LYS A 1 84 ? 0.557 0.429 0.571 1.00 95.44 84 LYS A C 1
ATOM 639 O O . LYS A 1 84 ? 0.698 0.713 -0.612 1.00 95.44 84 LYS A O 1
ATOM 644 N N . GLU A 1 85 ? -0.112 -0.642 0.977 1.00 95.88 85 GLU A N 1
ATOM 645 C CA . GLU A 1 85 ? -0.724 -1.595 0.054 1.00 95.88 85 GLU A CA 1
ATOM 646 C C . GLU A 1 85 ? -1.880 -0.978 -0.743 1.00 95.88 85 GLU A C 1
ATOM 648 O O . GLU A 1 85 ? -1.925 -1.106 -1.966 1.00 95.88 85 GLU A O 1
ATOM 653 N N . ARG A 1 86 ? -2.758 -0.213 -0.081 1.00 95.12 86 ARG A N 1
ATOM 654 C CA . ARG A 1 86 ? -3.821 0.563 -0.735 1.00 95.12 86 ARG A CA 1
ATOM 655 C C . ARG A 1 86 ? -3.249 1.554 -1.746 1.00 95.12 86 ARG A C 1
ATOM 657 O O . ARG A 1 86 ? -3.757 1.646 -2.861 1.00 95.12 86 ARG A O 1
ATOM 664 N N . ALA A 1 87 ? -2.194 2.280 -1.374 1.00 95.56 87 ALA A N 1
ATOM 665 C CA . ALA A 1 87 ? -1.516 3.211 -2.274 1.00 95.56 87 ALA A CA 1
ATOM 666 C C . ALA A 1 87 ? -0.878 2.485 -3.471 1.00 95.56 87 ALA A C 1
ATOM 668 O O . ALA A 1 87 ? -1.050 2.918 -4.606 1.00 95.56 87 ALA A O 1
ATOM 669 N N . ALA A 1 88 ? -0.213 1.350 -3.240 1.00 95.31 88 ALA A N 1
ATOM 670 C CA . ALA A 1 88 ? 0.390 0.540 -4.296 1.00 95.31 88 ALA A CA 1
ATOM 671 C C . ALA A 1 88 ? -0.656 -0.057 -5.249 1.00 95.31 88 ALA A C 1
ATOM 673 O O . ALA A 1 88 ? -0.414 -0.142 -6.449 1.00 95.31 88 ALA A O 1
ATOM 674 N N . ARG A 1 89 ? -1.826 -0.465 -4.741 1.00 95.56 89 ARG A N 1
ATOM 675 C CA . ARG A 1 89 ? -2.956 -0.900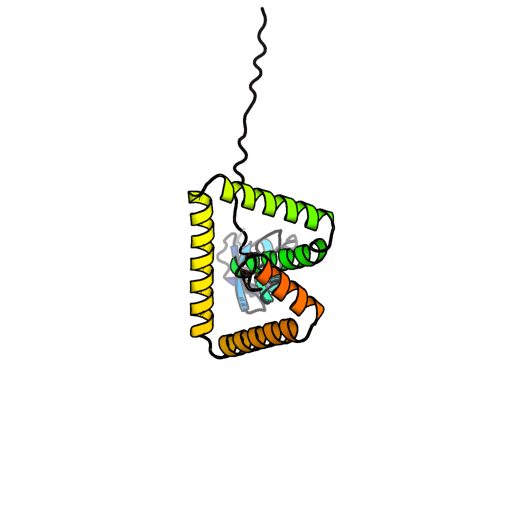 -5.572 1.00 95.56 89 ARG A CA 1
ATOM 676 C C . ARG A 1 89 ? -3.443 0.238 -6.469 1.00 95.56 89 ARG A C 1
ATOM 678 O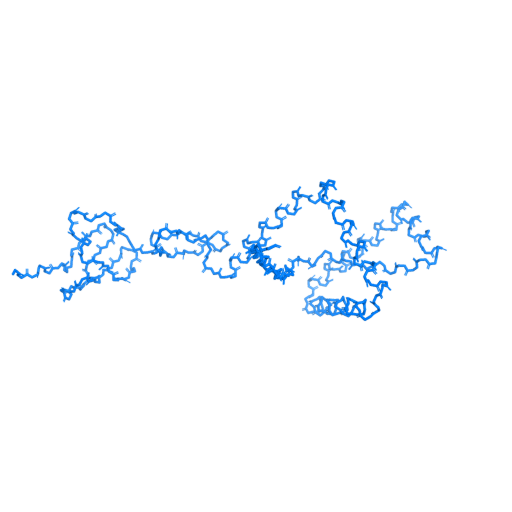 O . ARG A 1 89 ? -3.375 0.097 -7.679 1.00 95.56 89 ARG A O 1
ATOM 685 N N . ARG A 1 90 ? -3.791 1.389 -5.886 1.00 95.81 90 ARG A N 1
ATOM 686 C CA . ARG A 1 90 ? -4.252 2.566 -6.645 1.00 95.81 90 ARG A CA 1
ATOM 687 C C . ARG A 1 90 ? -3.252 3.021 -7.703 1.00 95.81 90 ARG A C 1
ATOM 689 O O . ARG A 1 90 ? -3.650 3.386 -8.801 1.00 95.81 90 ARG A O 1
ATOM 696 N N . GLU A 1 91 ? -1.962 2.994 -7.382 1.00 96.38 91 GLU A N 1
ATOM 697 C CA . GLU A 1 91 ? -0.920 3.366 -8.337 1.00 96.38 91 GLU A CA 1
ATOM 698 C C . GLU A 1 91 ? -0.786 2.350 -9.478 1.00 96.38 91 GLU A C 1
ATOM 700 O O . GLU A 1 91 ? -0.583 2.754 -10.621 1.00 96.38 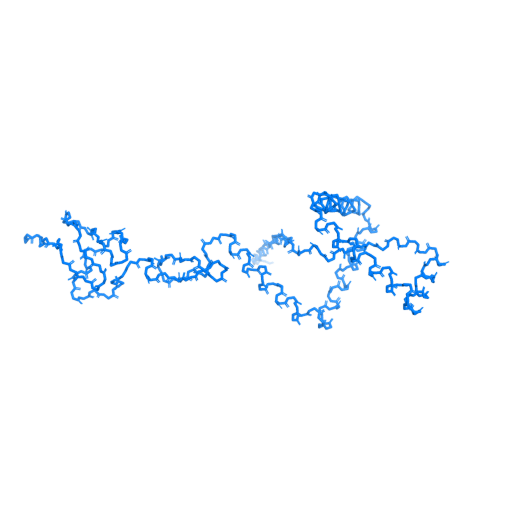91 GLU A O 1
ATOM 705 N N . ARG A 1 92 ? -0.942 1.044 -9.206 1.00 95.00 92 ARG A N 1
ATOM 706 C CA . ARG A 1 92 ? -1.007 0.019 -10.262 1.00 95.00 92 ARG A CA 1
ATOM 707 C C . ARG A 1 92 ? -2.206 0.243 -11.177 1.00 95.00 92 ARG A C 1
ATOM 709 O O . ARG A 1 92 ? -2.026 0.230 -12.389 1.00 95.00 92 ARG A O 1
ATOM 716 N N . ASP A 1 93 ? -3.377 0.503 -10.604 1.00 94.06 93 ASP A N 1
ATOM 717 C CA . ASP A 1 93 ? -4.607 0.740 -11.366 1.00 94.06 93 ASP A CA 1
ATOM 718 C C . ASP A 1 93 ? -4.464 1.992 -12.247 1.00 94.06 93 ASP A C 1
ATOM 720 O O . ASP A 1 93 ? -4.722 1.951 -13.449 1.00 94.06 93 ASP A O 1
ATOM 724 N N . ARG A 1 94 ? -3.938 3.086 -11.678 1.00 95.50 94 ARG A N 1
ATOM 725 C CA . ARG A 1 94 ? -3.614 4.312 -12.421 1.00 95.50 94 ARG A CA 1
ATOM 726 C C . ARG A 1 94 ? -2.622 4.039 -13.550 1.00 95.50 94 ARG A C 1
ATOM 728 O O . ARG A 1 94 ? -2.816 4.513 -14.664 1.00 95.50 94 ARG A O 1
ATOM 735 N N . TYR A 1 95 ? -1.547 3.298 -13.273 1.00 93.38 95 TYR A N 1
ATOM 736 C CA . TYR A 1 95 ? -0.534 2.964 -14.274 1.00 93.38 95 TYR A CA 1
ATOM 737 C C . TYR A 1 95 ? -1.132 2.163 -15.434 1.00 93.38 95 TYR A C 1
ATOM 739 O O . TYR A 1 95 ? -0.840 2.458 -16.590 1.00 93.38 95 TYR A O 1
ATOM 747 N N . GLU A 1 96 ? -1.978 1.178 -15.138 1.00 93.75 96 GLU A N 1
ATOM 748 C CA . GLU A 1 96 ? -2.642 0.348 -16.144 1.00 93.75 96 GLU A CA 1
ATOM 749 C C . GLU A 1 96 ? -3.492 1.187 -17.102 1.00 93.75 96 GLU A C 1
ATOM 751 O O . GLU A 1 96 ? -3.424 0.991 -18.315 1.00 93.75 96 GLU A O 1
ATOM 756 N N . GLN A 1 97 ? -4.199 2.184 -16.567 1.00 94.38 97 GLN A N 1
ATOM 757 C CA . GLN A 1 97 ? -5.010 3.115 -17.350 1.00 94.38 97 GLN A CA 1
ATOM 758 C C . GLN A 1 97 ? -4.162 4.014 -18.260 1.00 94.38 97 GLN A C 1
ATOM 760 O O . GLN A 1 97 ? -4.528 4.261 -19.406 1.00 94.38 97 GLN A O 1
ATOM 765 N N . ILE A 1 98 ? -3.014 4.506 -17.779 1.00 94.81 98 ILE A N 1
ATOM 766 C CA . ILE A 1 98 ? -2.237 5.516 -18.517 1.00 94.81 98 ILE A CA 1
ATOM 767 C C . ILE A 1 98 ? -1.140 4.934 -19.413 1.00 94.81 98 ILE A C 1
ATOM 769 O O . ILE A 1 98 ? -0.687 5.628 -20.324 1.00 94.81 98 ILE A O 1
ATOM 773 N N . LYS A 1 99 ? -0.673 3.696 -19.189 1.00 92.06 99 LYS A N 1
ATOM 774 C CA . LYS A 1 99 ? 0.563 3.176 -19.817 1.00 92.06 99 LYS A CA 1
ATOM 775 C C . LYS A 1 99 ? 0.526 3.111 -21.346 1.00 92.06 99 LYS A C 1
ATOM 777 O O . LYS A 1 99 ? 1.581 3.101 -21.980 1.00 92.06 99 LYS A O 1
ATOM 782 N N . HIS A 1 100 ? -0.669 3.048 -21.927 1.00 92.31 100 HIS A N 1
ATOM 783 C CA . HIS A 1 100 ? -0.879 2.981 -23.373 1.00 92.31 100 HIS A CA 1
ATOM 784 C C . HIS A 1 100 ? -1.120 4.344 -24.025 1.00 92.31 100 HIS A C 1
ATOM 786 O O . HIS A 1 100 ? -1.099 4.422 -25.253 1.00 92.31 100 HIS A O 1
ATOM 792 N N . THR A 1 101 ? -1.293 5.404 -23.234 1.00 96.38 101 THR A N 1
ATOM 793 C CA . THR A 1 101 ? -1.463 6.766 -23.753 1.00 96.38 101 THR A CA 1
ATOM 794 C C . THR A 1 101 ? -0.172 7.270 -24.397 1.00 96.38 101 THR A C 1
ATOM 796 O O . THR A 1 101 ? 0.933 6.973 -23.929 1.00 96.38 101 THR A O 1
ATOM 799 N N . ASP A 1 102 ? -0.290 8.055 -25.466 1.00 96.81 102 ASP A N 1
ATOM 800 C CA . ASP A 1 102 ? 0.888 8.533 -26.196 1.00 96.81 102 ASP A CA 1
ATOM 801 C C . ASP A 1 102 ? 1.691 9.545 -25.388 1.00 96.81 102 ASP A C 1
ATOM 803 O O . ASP A 1 102 ? 2.918 9.453 -25.352 1.00 96.81 102 ASP A O 1
ATOM 807 N N . HIS A 1 103 ? 1.017 10.410 -24.624 1.00 95.62 103 HIS A N 1
ATOM 808 C CA . HIS A 1 103 ? 1.673 11.288 -23.656 1.00 95.62 103 HIS A CA 1
ATOM 809 C C . HIS A 1 103 ? 2.548 10.489 -22.673 1.00 95.62 103 HIS A C 1
ATOM 811 O O . HIS A 1 103 ? 3.711 10.830 -22.437 1.00 95.62 103 HIS A O 1
ATOM 817 N N . PHE A 1 104 ? 2.043 9.374 -22.131 1.00 94.69 104 PHE A N 1
ATOM 818 C CA . PHE A 1 104 ? 2.833 8.530 -21.236 1.00 94.69 104 PHE A CA 1
ATOM 819 C C . PHE A 1 104 ? 4.015 7.861 -21.952 1.00 94.69 104 PHE A C 1
ATOM 821 O O . PHE A 1 104 ? 5.125 7.828 -21.420 1.00 94.69 104 PHE A O 1
ATOM 828 N N . LYS A 1 105 ? 3.820 7.348 -23.173 1.00 94.50 105 LYS A N 1
ATOM 829 C CA . LYS A 1 105 ? 4.913 6.749 -23.961 1.00 94.50 105 LYS A CA 1
ATOM 830 C C . LYS A 1 105 ? 6.013 7.768 -24.263 1.00 94.50 105 LYS A C 1
ATOM 832 O O . LYS A 1 105 ? 7.191 7.444 -24.112 1.00 94.50 105 LYS A O 1
ATOM 837 N N . GLN A 1 106 ? 5.643 8.990 -24.649 1.00 96.06 106 GLN A N 1
ATOM 838 C CA . GLN A 1 106 ? 6.579 10.073 -24.958 1.00 96.06 106 GLN A CA 1
ATOM 839 C C . GLN A 1 106 ? 7.359 10.514 -23.717 1.00 96.06 106 GLN A C 1
ATOM 841 O O . GLN A 1 106 ? 8.590 10.517 -23.736 1.00 96.06 106 GLN A O 1
ATOM 846 N N . THR A 1 107 ? 6.667 10.798 -22.610 1.00 94.75 107 THR A N 1
ATOM 847 C CA . THR A 1 107 ? 7.310 11.175 -21.337 1.00 94.75 107 THR A CA 1
ATOM 848 C C . THR A 1 107 ? 8.208 10.062 -20.796 1.00 94.75 107 THR A C 1
ATOM 850 O O . THR A 1 107 ? 9.300 10.320 -20.287 1.00 94.75 107 THR A O 1
ATOM 853 N N . ARG A 1 108 ? 7.807 8.797 -20.961 1.00 93.06 108 ARG A N 1
ATOM 854 C CA . ARG A 1 108 ? 8.649 7.652 -20.609 1.00 93.06 108 ARG A CA 1
ATOM 855 C C . ARG A 1 108 ? 9.888 7.558 -21.495 1.00 93.06 108 ARG A C 1
ATOM 857 O O . ARG A 1 108 ? 10.976 7.312 -20.977 1.00 93.06 108 ARG A O 1
ATOM 864 N N . ARG A 1 109 ? 9.748 7.755 -22.809 1.00 94.75 109 ARG A N 1
ATOM 865 C CA . ARG A 1 109 ? 10.872 7.739 -23.756 1.00 94.75 109 ARG A CA 1
ATOM 866 C C . ARG A 1 109 ? 11.882 8.840 -23.432 1.00 94.75 109 ARG A C 1
ATOM 868 O O . ARG A 1 109 ? 13.068 8.539 -23.332 1.00 94.75 109 ARG A O 1
ATOM 875 N N . SER A 1 110 ? 11.426 10.073 -23.203 1.00 95.88 110 SER A N 1
ATOM 876 C CA . SER A 1 110 ? 12.308 11.198 -22.860 1.00 95.88 110 SER A CA 1
ATOM 877 C C . SER A 1 110 ? 13.001 11.003 -21.508 1.00 95.88 110 SER A C 1
ATOM 879 O O . SER A 1 110 ? 14.180 11.314 -21.356 1.00 95.88 110 SER A O 1
ATOM 881 N N . TYR A 1 111 ? 12.315 10.421 -20.521 1.00 93.25 111 TYR A N 1
ATOM 882 C CA . TYR A 1 111 ? 12.926 10.056 -19.243 1.00 93.25 111 TYR A CA 1
ATOM 883 C C . TYR A 1 111 ? 14.060 9.033 -19.402 1.00 93.25 111 TYR A C 1
ATOM 885 O O . TYR A 1 111 ? 15.148 9.238 -18.865 1.00 93.25 111 TYR A O 1
ATOM 893 N N . LEU A 1 112 ? 13.828 7.956 -20.158 1.00 93.88 112 LEU A N 1
ATOM 894 C CA . LEU A 1 112 ? 14.848 6.931 -20.402 1.00 93.88 112 LEU A CA 1
ATOM 895 C C . LEU A 1 112 ? 16.042 7.483 -21.187 1.00 93.88 112 LEU A C 1
ATOM 897 O O . LEU A 1 112 ? 17.180 7.126 -20.888 1.00 93.88 112 LEU A O 1
ATOM 901 N N . GLN A 1 113 ? 15.788 8.376 -22.143 1.00 95.19 113 GLN A N 1
ATOM 902 C CA . GLN A 1 113 ? 16.832 9.048 -22.910 1.00 95.19 113 GLN A CA 1
ATOM 903 C C . GLN A 1 113 ? 17.742 9.889 -22.002 1.00 95.19 113 GLN A C 1
ATOM 905 O O . GLN A 1 113 ? 18.956 9.716 -22.035 1.00 95.19 113 GLN A O 1
ATOM 910 N N . ARG A 1 114 ? 17.167 10.692 -21.095 1.00 95.88 114 ARG A N 1
ATOM 911 C CA . ARG A 1 114 ? 17.947 11.471 -20.115 1.00 95.88 114 ARG A CA 1
ATOM 912 C C . ARG A 1 114 ? 18.807 10.596 -19.206 1.00 95.88 114 ARG A C 1
ATOM 914 O O . ARG A 1 114 ? 19.924 10.975 -18.871 1.00 95.88 114 ARG A O 1
ATOM 921 N N . ILE A 1 115 ? 18.304 9.428 -18.797 1.00 93.25 115 ILE A N 1
ATOM 922 C CA . ILE A 1 115 ? 19.107 8.470 -18.022 1.00 93.25 115 ILE A CA 1
ATOM 923 C C . ILE A 1 115 ? 20.284 7.964 -18.854 1.00 93.25 115 ILE A C 1
ATOM 925 O O . ILE A 1 115 ? 21.398 7.909 -18.341 1.00 93.25 115 ILE A O 1
ATOM 929 N N . LYS A 1 116 ? 20.054 7.604 -20.122 1.00 93.50 116 LYS A N 1
ATOM 930 C CA . LYS A 1 116 ? 21.111 7.120 -21.019 1.00 93.50 116 LYS A CA 1
ATOM 931 C C . LYS A 1 116 ? 22.212 8.168 -21.185 1.00 93.50 116 LYS A C 1
ATOM 933 O O . LYS A 1 116 ? 23.374 7.858 -20.959 1.00 93.50 116 LYS A O 1
ATOM 938 N N . GLU A 1 117 ? 21.831 9.406 -21.473 1.00 95.19 117 GLU A N 1
ATOM 939 C CA . GLU A 1 117 ? 22.762 10.531 -21.609 1.00 95.19 117 GLU A CA 1
ATOM 940 C C . GLU A 1 117 ? 23.523 10.808 -20.305 1.00 95.19 117 GLU A C 1
ATOM 942 O O . GLU A 1 117 ? 24.723 11.069 -20.324 1.00 95.19 117 GLU A O 1
ATOM 947 N N . ALA A 1 118 ? 22.861 10.702 -19.147 1.00 93.81 118 ALA A N 1
ATOM 948 C CA . ALA A 1 118 ? 23.525 10.844 -17.851 1.00 93.81 118 ALA A CA 1
ATOM 949 C C . ALA A 1 118 ? 24.548 9.725 -17.587 1.00 93.81 118 ALA A C 1
ATOM 951 O O . ALA A 1 118 ? 25.596 9.986 -17.000 1.00 93.81 118 ALA A O 1
ATOM 952 N N . MET A 1 119 ? 24.263 8.494 -18.024 1.00 95.50 119 MET A N 1
ATOM 953 C CA . MET A 1 119 ? 25.207 7.375 -17.941 1.00 95.50 119 MET A CA 1
ATOM 954 C C . MET A 1 119 ? 26.397 7.547 -18.894 1.00 95.50 119 MET A C 1
ATOM 956 O O . MET A 1 119 ? 27.504 7.157 -18.544 1.00 95.50 119 MET A O 1
ATOM 960 N N . GLU A 1 120 ? 26.186 8.125 -20.076 1.00 93.81 120 GLU A N 1
ATOM 961 C CA . GLU A 1 120 ? 27.260 8.425 -21.036 1.00 93.81 120 GLU A CA 1
ATOM 962 C C . GLU A 1 120 ? 28.161 9.556 -20.531 1.00 93.81 120 GLU A C 1
ATOM 964 O O . GLU A 1 120 ? 29.381 9.464 -20.622 1.00 93.81 120 GLU A O 1
ATOM 969 N N . ARG A 1 121 ? 27.570 10.598 -19.936 1.00 96.06 121 ARG A N 1
ATOM 970 C CA . ARG A 1 121 ? 28.306 11.759 -19.421 1.00 96.06 121 ARG A CA 1
ATOM 971 C C . ARG A 1 121 ? 29.110 11.452 -18.156 1.00 96.06 121 ARG A C 1
ATOM 973 O O . ARG A 1 121 ? 30.131 12.088 -17.922 1.00 96.06 121 ARG A O 1
ATOM 980 N N . ASN A 1 122 ? 28.630 10.541 -17.309 1.00 96.06 122 ASN A N 1
ATOM 981 C CA . ASN A 1 122 ? 29.240 10.251 -16.014 1.00 96.06 122 ASN A CA 1
ATOM 982 C C . ASN A 1 122 ? 29.405 8.729 -15.799 1.00 96.06 122 ASN A C 1
ATOM 984 O O . ASN A 1 122 ? 28.441 8.050 -15.419 1.00 96.06 122 ASN A O 1
ATOM 988 N N . PRO A 1 123 ? 30.629 8.195 -15.982 1.00 94.31 123 PRO A N 1
ATOM 989 C CA . PRO A 1 123 ? 30.934 6.781 -15.770 1.00 94.31 123 PRO A CA 1
ATOM 990 C C . PRO A 1 123 ? 30.656 6.285 -14.344 1.00 94.31 123 PRO A C 1
ATOM 992 O O . PRO A 1 123 ? 30.126 5.185 -14.182 1.00 94.31 123 PRO A O 1
ATOM 995 N N . ASP A 1 124 ? 30.916 7.093 -13.311 1.00 95.69 124 ASP A N 1
ATOM 996 C CA . ASP A 1 124 ? 30.645 6.719 -11.914 1.00 95.69 124 ASP A CA 1
ATOM 997 C C . ASP A 1 124 ? 29.144 6.574 -11.653 1.00 95.69 124 ASP A C 1
ATOM 999 O O . ASP A 1 124 ? 28.690 5.678 -10.933 1.00 95.69 124 ASP A O 1
ATOM 1003 N N . TYR A 1 125 ? 28.340 7.458 -12.248 1.00 93.25 125 TYR A N 1
ATOM 1004 C CA . TYR A 1 125 ? 26.887 7.340 -12.210 1.00 93.25 125 TYR A CA 1
ATOM 1005 C C . TYR A 1 125 ? 26.422 6.075 -12.935 1.00 93.25 125 TYR A C 1
ATOM 1007 O O . TYR A 1 125 ? 25.591 5.335 -12.400 1.00 93.25 125 TYR A O 1
ATOM 1015 N N . ALA A 1 126 ? 26.981 5.786 -14.114 1.00 94.62 126 ALA A N 1
ATOM 1016 C CA . ALA A 1 126 ? 26.681 4.560 -14.843 1.00 94.62 126 ALA A CA 1
ATOM 1017 C C . ALA A 1 126 ? 27.010 3.315 -14.012 1.00 94.62 126 ALA A C 1
ATOM 1019 O O . ALA A 1 126 ? 26.189 2.397 -13.938 1.00 94.62 126 ALA A O 1
ATOM 1020 N N . GLU A 1 127 ? 28.152 3.306 -13.326 1.00 94.62 127 GLU A N 1
ATOM 1021 C CA . GLU A 1 127 ? 28.562 2.178 -12.499 1.00 94.62 127 GLU A CA 1
ATOM 1022 C C . GLU A 1 127 ? 27.657 2.000 -11.277 1.00 94.62 127 GLU A C 1
ATOM 1024 O O . GLU A 1 127 ? 27.215 0.887 -10.996 1.00 94.62 127 GLU A O 1
ATOM 1029 N N . LYS A 1 128 ? 27.231 3.090 -10.626 1.00 94.94 128 LYS A N 1
ATOM 1030 C CA . LYS A 1 128 ? 26.214 3.034 -9.558 1.00 94.94 128 LYS A CA 1
ATOM 1031 C C . LYS A 1 128 ? 24.896 2.419 -10.037 1.00 94.94 128 LYS A C 1
ATOM 1033 O O . LYS A 1 128 ? 24.247 1.680 -9.290 1.00 94.94 128 LYS A O 1
ATOM 1038 N N . ILE A 1 129 ? 24.474 2.716 -11.268 1.00 92.56 129 ILE A N 1
ATOM 1039 C CA . ILE A 1 129 ? 23.268 2.121 -11.860 1.00 92.56 129 ILE A CA 1
ATOM 1040 C C . ILE A 1 129 ? 23.478 0.629 -12.145 1.00 92.56 129 ILE A C 1
ATOM 1042 O O . ILE A 1 129 ? 22.618 -0.178 -11.780 1.00 92.56 129 ILE A O 1
ATOM 1046 N N . ARG A 1 130 ? 24.611 0.244 -12.744 1.00 92.81 130 ARG A N 1
ATOM 1047 C CA . ARG A 1 130 ? 24.941 -1.164 -13.025 1.00 92.81 130 ARG A CA 1
ATOM 1048 C C . ARG A 1 130 ? 25.060 -1.985 -11.747 1.00 92.81 130 ARG A C 1
ATOM 1050 O O . ARG A 1 130 ? 24.497 -3.072 -11.673 1.00 92.81 130 ARG A O 1
ATOM 1057 N N . GLU A 1 131 ? 25.716 -1.464 -10.718 1.00 94.12 131 GLU A N 1
ATOM 1058 C CA . GLU A 1 131 ? 25.843 -2.133 -9.423 1.00 94.12 131 GLU A CA 1
ATOM 1059 C C . GLU A 1 131 ? 24.472 -2.348 -8.772 1.00 94.12 131 GLU A C 1
ATOM 1061 O O . GLU A 1 131 ? 24.152 -3.450 -8.328 1.00 94.12 131 GLU A O 1
ATOM 1066 N N . ARG A 1 132 ? 23.580 -1.350 -8.824 1.00 93.81 132 ARG A N 1
ATOM 1067 C CA . ARG A 1 132 ? 22.194 -1.519 -8.360 1.00 93.81 132 ARG A CA 1
ATOM 1068 C C . ARG A 1 132 ? 21.464 -2.635 -9.115 1.00 93.81 132 ARG A C 1
ATOM 1070 O O . ARG A 1 132 ? 20.713 -3.393 -8.500 1.00 93.81 132 ARG A O 1
ATOM 1077 N N . GLN A 1 133 ? 21.674 -2.748 -10.428 1.00 92.44 133 GLN A N 1
ATOM 1078 C CA . GLN A 1 133 ? 21.104 -3.831 -11.236 1.00 92.44 133 GLN A CA 1
ATOM 1079 C C . GLN A 1 133 ? 21.686 -5.195 -10.843 1.00 92.44 133 GLN A C 1
ATOM 1081 O O . GLN A 1 133 ? 20.919 -6.135 -10.630 1.00 92.44 133 GLN A O 1
ATOM 1086 N N . ARG A 1 134 ? 23.011 -5.293 -10.659 1.00 94.19 134 ARG A N 1
ATOM 1087 C CA . ARG A 1 134 ? 23.690 -6.511 -10.187 1.00 94.19 134 ARG A CA 1
ATOM 1088 C C . ARG A 1 134 ? 23.156 -6.953 -8.824 1.00 94.19 134 ARG A C 1
ATOM 1090 O O . ARG A 1 134 ? 22.809 -8.119 -8.647 1.00 94.19 134 ARG A O 1
ATOM 1097 N N . GLN A 1 135 ? 22.998 -6.028 -7.880 1.00 94.81 135 GLN A N 1
ATOM 1098 C CA . GLN A 1 135 ? 22.425 -6.314 -6.562 1.00 94.81 135 GLN A CA 1
ATOM 1099 C C . GLN A 1 135 ? 20.971 -6.785 -6.646 1.00 94.81 135 GLN A C 1
ATOM 1101 O O . GLN A 1 135 ? 20.594 -7.748 -5.975 1.00 94.81 135 GLN A O 1
ATOM 1106 N N . ALA A 1 136 ? 20.147 -6.139 -7.476 1.00 91.38 136 ALA A N 1
ATOM 1107 C CA . ALA A 1 136 ? 18.765 -6.558 -7.691 1.00 91.38 136 ALA A CA 1
ATOM 1108 C C . ALA A 1 136 ? 18.692 -7.976 -8.282 1.00 91.38 136 ALA A C 1
ATOM 1110 O O . ALA A 1 136 ? 17.908 -8.797 -7.805 1.00 91.38 136 ALA A O 1
ATOM 1111 N N . GLN A 1 137 ? 19.555 -8.288 -9.253 1.00 92.00 137 GLN A N 1
ATOM 1112 C CA . GLN A 1 137 ? 19.653 -9.619 -9.846 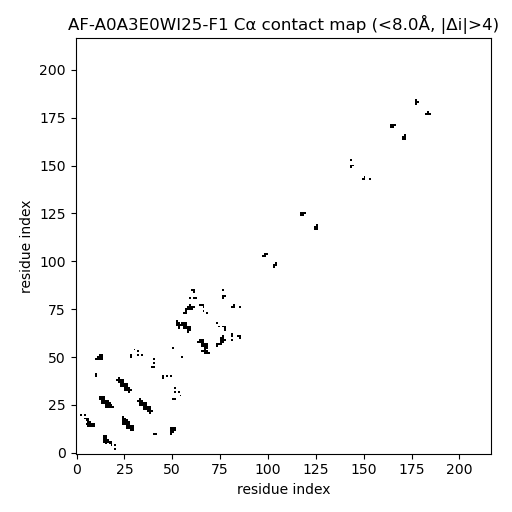1.00 92.00 137 GLN A CA 1
ATOM 1113 C C . GLN A 1 137 ? 20.081 -10.668 -8.816 1.00 92.00 137 GLN A C 1
ATOM 1115 O O . GLN A 1 137 ? 19.436 -11.707 -8.725 1.00 92.00 137 GLN A O 1
ATOM 1120 N N . ARG A 1 138 ? 21.099 -10.388 -7.990 1.00 94.56 138 ARG A N 1
ATOM 1121 C CA . ARG A 1 138 ? 21.530 -11.292 -6.907 1.00 94.56 138 ARG A CA 1
ATOM 1122 C C . ARG A 1 138 ? 20.401 -11.577 -5.918 1.00 94.56 138 ARG A C 1
ATOM 1124 O O . ARG A 1 138 ? 20.168 -12.728 -5.570 1.00 94.56 138 ARG A O 1
ATOM 1131 N N . ARG A 1 139 ? 19.658 -10.546 -5.499 1.00 94.38 139 ARG A N 1
ATOM 1132 C CA . ARG A 1 139 ? 18.508 -10.700 -4.588 1.00 94.38 139 ARG A CA 1
ATOM 1133 C C . ARG A 1 139 ? 17.391 -11.532 -5.208 1.00 94.38 139 ARG A C 1
ATOM 1135 O O . ARG A 1 139 ? 16.793 -12.357 -4.522 1.00 94.38 139 ARG A O 1
ATOM 1142 N N . TRP A 1 140 ? 17.106 -11.312 -6.489 1.00 90.44 140 TRP A N 1
ATOM 1143 C CA . TRP A 1 140 ? 16.113 -12.087 -7.225 1.00 90.44 140 TRP A CA 1
ATOM 1144 C C . TRP A 1 140 ? 16.538 -13.549 -7.376 1.00 90.44 140 TRP A C 1
ATOM 1146 O O . TRP A 1 140 ? 15.742 -14.444 -7.107 1.00 90.44 140 TRP A O 1
ATOM 1156 N N . GLN A 1 141 ? 17.806 -13.786 -7.713 1.00 90.50 141 GLN A N 1
ATOM 1157 C CA . GLN A 1 141 ? 18.376 -15.123 -7.834 1.00 90.50 141 GLN A CA 1
ATOM 1158 C C . GLN A 1 141 ? 18.308 -15.873 -6.498 1.00 90.50 141 GLN A C 1
ATOM 1160 O O . GLN A 1 141 ? 17.715 -16.939 -6.434 1.00 90.50 141 GLN A O 1
ATOM 1165 N N . ALA A 1 142 ? 18.753 -15.254 -5.401 1.00 93.56 142 ALA A N 1
ATOM 1166 C CA . ALA A 1 142 ? 18.653 -15.834 -4.061 1.00 93.56 142 ALA A CA 1
ATOM 1167 C C . ALA A 1 142 ? 17.202 -16.082 -3.600 1.00 93.56 142 ALA A C 1
ATOM 1169 O O . ALA A 1 142 ? 16.954 -16.898 -2.713 1.00 93.56 142 ALA A O 1
ATOM 1170 N N . LYS A 1 143 ? 16.220 -15.353 -4.147 1.00 92.88 143 LYS A N 1
ATOM 1171 C CA . LYS A 1 143 ? 14.798 -15.635 -3.910 1.00 92.88 143 LYS A CA 1
ATOM 1172 C C . LYS A 1 143 ? 14.353 -16.875 -4.685 1.00 92.88 143 LYS A C 1
ATOM 1174 O O . LYS A 1 143 ? 13.714 -17.734 -4.096 1.00 92.88 143 LYS A O 1
ATOM 1179 N N . ILE A 1 144 ? 14.702 -16.957 -5.968 1.00 93.00 144 ILE A N 1
ATOM 1180 C CA . ILE A 1 144 ? 14.414 -18.114 -6.823 1.00 93.00 144 ILE A CA 1
ATOM 1181 C C . ILE A 1 144 ? 15.056 -19.383 -6.263 1.00 93.00 144 ILE A C 1
ATOM 1183 O O . ILE A 1 144 ? 14.404 -20.413 -6.201 1.00 93.00 144 ILE A O 1
ATOM 1187 N N . ASP A 1 145 ? 16.314 -19.318 -5.839 1.00 89.94 145 ASP A N 1
ATOM 1188 C CA . ASP A 1 145 ? 17.051 -20.510 -5.414 1.00 89.94 145 ASP A CA 1
ATOM 1189 C C . ASP A 1 145 ? 16.502 -21.111 -4.113 1.00 89.94 145 ASP A C 1
ATOM 1191 O O . ASP A 1 145 ? 16.595 -22.319 -3.916 1.00 89.94 145 ASP A O 1
ATOM 1195 N N . ARG A 1 146 ? 15.887 -20.288 -3.253 1.00 94.19 146 ARG A N 1
ATOM 1196 C CA . ARG A 1 146 ? 15.242 -20.739 -2.010 1.00 94.19 146 ARG A CA 1
ATOM 1197 C C . ARG A 1 146 ? 13.855 -21.346 -2.212 1.00 94.19 146 ARG A C 1
ATOM 1199 O O . ARG A 1 146 ? 13.389 -22.059 -1.332 1.00 94.19 146 ARG A O 1
ATOM 1206 N N . ASP A 1 147 ? 13.187 -21.043 -3.320 1.00 94.19 147 ASP A N 1
ATOM 1207 C CA . ASP A 1 147 ? 11.796 -21.421 -3.567 1.00 94.19 147 ASP A CA 1
ATOM 1208 C C . ASP A 1 147 ? 11.711 -22.309 -4.816 1.00 94.19 147 ASP A C 1
ATOM 1210 O O . ASP A 1 147 ? 11.797 -21.847 -5.957 1.00 94.19 147 ASP A O 1
ATOM 1214 N N . GLN A 1 148 ? 11.551 -23.615 -4.590 1.00 93.06 148 GLN A N 1
ATOM 1215 C CA . GLN A 1 148 ? 11.544 -24.616 -5.654 1.00 93.06 148 GLN A CA 1
ATOM 1216 C C . GLN A 1 148 ? 10.397 -24.406 -6.653 1.00 93.06 148 GLN A C 1
ATOM 1218 O O . GLN A 1 148 ? 10.600 -24.591 -7.857 1.00 93.06 148 GLN A O 1
ATOM 1223 N N . GLN A 1 149 ? 9.218 -23.985 -6.183 1.00 94.12 149 GLN A N 1
ATOM 1224 C CA . GLN A 1 149 ? 8.069 -23.713 -7.048 1.00 94.12 149 GLN A CA 1
ATOM 1225 C C . GLN A 1 149 ? 8.341 -22.483 -7.915 1.00 94.12 149 GLN A C 1
ATOM 1227 O O . GLN A 1 149 ? 8.251 -22.556 -9.144 1.00 94.12 149 GLN A O 1
ATOM 1232 N N . LEU A 1 150 ? 8.799 -21.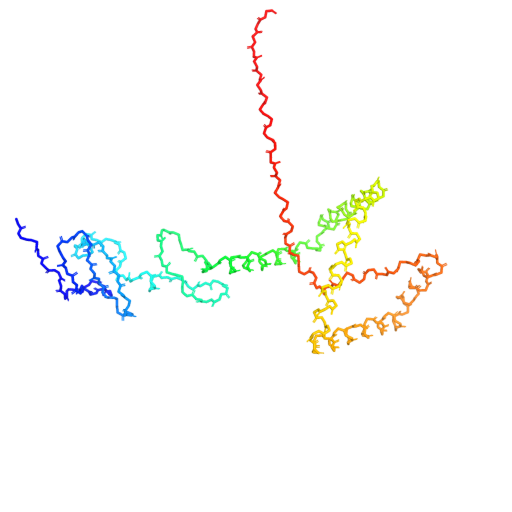387 -7.304 1.00 91.62 150 LEU A N 1
ATOM 1233 C CA . LEU A 1 150 ? 9.158 -20.166 -8.025 1.00 91.62 150 LEU A CA 1
ATOM 1234 C C . LEU A 1 150 ? 10.272 -20.411 -9.055 1.00 91.62 150 LEU A C 1
ATOM 1236 O O . LEU A 1 150 ? 10.259 -19.838 -10.150 1.00 91.62 150 LEU A O 1
ATOM 1240 N N . ARG A 1 151 ? 11.235 -21.285 -8.742 1.00 91.81 151 ARG A N 1
ATOM 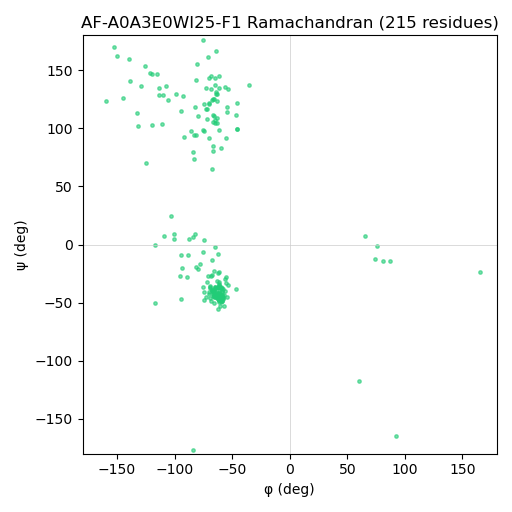1241 C CA . ARG A 1 151 ? 12.285 -21.705 -9.678 1.00 91.81 151 ARG A CA 1
ATOM 1242 C C . ARG A 1 151 ? 11.729 -22.482 -10.863 1.00 91.81 151 ARG A C 1
ATOM 1244 O O . ARG A 1 151 ? 12.115 -22.193 -12.000 1.00 91.81 151 ARG A O 1
ATOM 1251 N N . ALA A 1 152 ? 10.833 -23.436 -10.626 1.00 92.94 152 ALA A N 1
ATOM 1252 C CA . ALA A 1 152 ? 10.193 -24.204 -11.689 1.00 92.94 152 ALA A CA 1
ATOM 1253 C C . ALA A 1 152 ? 9.387 -23.292 -12.631 1.00 92.94 152 ALA A C 1
ATOM 1255 O O . ALA A 1 152 ? 9.567 -23.362 -13.851 1.00 92.94 152 ALA A O 1
ATOM 1256 N N . GLU A 1 153 ? 8.590 -22.374 -12.077 1.00 93.06 153 GLU A N 1
ATOM 1257 C CA . GLU A 1 153 ? 7.850 -21.360 -12.838 1.00 93.06 153 GLU A CA 1
ATOM 1258 C C . GLU A 1 153 ? 8.782 -20.450 -13.645 1.00 93.06 153 GLU A C 1
ATOM 1260 O O . GLU A 1 153 ? 8.552 -20.197 -14.833 1.00 93.06 153 GLU A O 1
ATOM 1265 N N . HIS A 1 154 ? 9.872 -19.980 -13.030 1.00 91.50 154 HIS A N 1
ATOM 1266 C CA . HIS A 1 154 ? 10.862 -19.146 -13.703 1.00 91.50 154 HIS A CA 1
ATOM 1267 C C . HIS A 1 154 ? 11.486 -19.867 -14.905 1.00 91.50 154 HIS A C 1
ATOM 1269 O O . HIS A 1 154 ? 11.569 -19.297 -15.998 1.00 91.50 154 HIS A O 1
ATOM 1275 N N . LEU A 1 155 ? 11.890 -21.128 -14.733 1.00 92.06 155 LEU A N 1
ATOM 1276 C CA . LEU A 1 155 ? 12.448 -21.945 -15.811 1.00 92.06 155 LEU A CA 1
ATOM 1277 C C . LEU A 1 155 ? 11.414 -22.229 -16.905 1.00 92.06 155 LEU A C 1
ATOM 1279 O O . LEU A 1 155 ? 11.750 -22.139 -18.085 1.00 92.06 155 LEU A O 1
ATOM 1283 N N . ALA A 1 156 ? 10.159 -22.509 -16.546 1.00 93.00 156 ALA A N 1
ATOM 1284 C CA . ALA A 1 156 ? 9.074 -22.692 -17.508 1.00 93.00 156 ALA A CA 1
ATOM 1285 C C . ALA A 1 156 ? 8.838 -21.421 -18.338 1.00 93.00 156 ALA A C 1
ATOM 1287 O O . ALA A 1 156 ? 8.788 -21.476 -19.569 1.00 93.00 156 ALA A O 1
ATOM 1288 N N . LYS A 1 157 ? 8.799 -20.253 -17.687 1.00 91.12 157 LYS A N 1
ATOM 1289 C CA . LYS A 1 157 ? 8.689 -18.951 -18.355 1.00 91.12 157 LYS A CA 1
ATOM 1290 C C . LYS A 1 157 ? 9.879 -18.683 -19.277 1.00 91.12 157 LYS A C 1
ATOM 1292 O O . LYS A 1 157 ? 9.688 -18.210 -20.398 1.00 91.12 157 LYS A O 1
ATOM 1297 N N . LYS A 1 158 ? 11.097 -19.019 -18.838 1.00 89.12 158 LYS A N 1
ATOM 1298 C CA . LYS A 1 158 ? 12.322 -18.910 -19.645 1.00 89.12 158 LYS A CA 1
ATOM 1299 C C . LYS A 1 158 ? 12.247 -19.810 -20.884 1.00 89.12 158 LYS A C 1
ATOM 1301 O O . LYS A 1 158 ? 12.496 -19.324 -21.983 1.00 89.12 158 LYS A O 1
ATOM 1306 N N . ARG A 1 159 ? 11.839 -21.076 -20.735 1.00 92.38 159 ARG A N 1
ATOM 1307 C CA . ARG A 1 159 ? 11.625 -22.011 -21.856 1.00 92.38 159 ARG A CA 1
ATOM 1308 C C . ARG A 1 159 ? 10.591 -21.478 -22.847 1.00 92.38 159 ARG A C 1
ATOM 1310 O O . ARG A 1 159 ? 10.888 -21.405 -24.033 1.00 92.38 159 ARG A O 1
ATOM 1317 N N . ARG A 1 160 ? 9.431 -21.016 -22.363 1.00 88.69 160 ARG A N 1
ATOM 1318 C CA . ARG A 1 160 ? 8.377 -20.418 -23.201 1.00 88.69 160 ARG A CA 1
ATOM 1319 C C . ARG A 1 160 ? 8.891 -19.217 -23.995 1.00 88.69 160 ARG A C 1
ATOM 1321 O O . ARG A 1 160 ? 8.604 -19.101 -25.180 1.00 88.69 160 ARG A O 1
ATOM 1328 N N . TYR A 1 161 ? 9.665 -18.340 -23.357 1.00 85.81 161 TYR A N 1
ATOM 1329 C CA . TYR A 1 161 ? 10.270 -17.192 -24.030 1.00 85.81 161 TYR A CA 1
ATOM 1330 C C . TYR A 1 161 ? 11.189 -17.619 -25.182 1.00 85.81 161 TYR A C 1
ATOM 1332 O O . TYR A 1 161 ? 11.052 -17.103 -26.289 1.00 85.81 161 TYR A O 1
ATOM 1340 N N . TYR A 1 162 ? 12.102 -18.567 -24.939 1.00 84.19 162 TYR A N 1
ATOM 1341 C CA . TYR A 1 162 ? 13.010 -19.057 -25.979 1.00 84.19 162 TYR A CA 1
ATOM 1342 C C . TYR A 1 162 ? 12.273 -19.789 -27.096 1.00 84.19 162 TYR A C 1
ATOM 1344 O O . TYR A 1 162 ? 12.587 -19.563 -28.259 1.00 84.19 162 TYR A O 1
ATOM 1352 N N . TYR A 1 163 ? 11.267 -20.594 -26.757 1.00 85.81 163 TYR A N 1
ATOM 1353 C CA . TYR A 1 163 ? 10.414 -21.258 -27.735 1.00 85.81 163 TYR A CA 1
ATOM 1354 C C . TYR A 1 163 ? 9.746 -20.245 -28.670 1.00 85.81 163 TYR A C 1
ATOM 1356 O O . TYR A 1 163 ? 9.930 -20.329 -29.880 1.00 85.81 163 TYR A O 1
ATOM 1364 N N . ILE A 1 164 ? 9.064 -19.229 -28.127 1.00 81.94 164 ILE A N 1
ATOM 1365 C CA . ILE A 1 164 ? 8.428 -18.167 -28.929 1.00 81.94 164 ILE A CA 1
ATOM 1366 C C . ILE A 1 164 ? 9.471 -17.436 -29.782 1.00 81.94 164 ILE A C 1
ATOM 1368 O O . ILE A 1 164 ? 9.251 -17.193 -30.960 1.00 81.94 164 ILE A O 1
ATOM 1372 N N . ALA A 1 165 ? 10.632 -17.106 -29.210 1.00 78.75 165 ALA A N 1
ATOM 1373 C CA . ALA A 1 165 ? 11.685 -16.403 -29.938 1.00 78.75 165 ALA A CA 1
ATOM 1374 C C . ALA A 1 165 ? 12.308 -17.219 -31.090 1.00 78.75 165 ALA A C 1
ATOM 1376 O O . ALA A 1 165 ? 12.905 -16.617 -31.978 1.00 78.75 165 ALA A O 1
ATOM 1377 N N . MET A 1 166 ? 12.223 -18.553 -31.056 1.00 75.88 166 MET A N 1
ATOM 1378 C CA . MET A 1 166 ? 12.733 -19.436 -32.115 1.00 75.88 166 MET A CA 1
ATOM 1379 C C . MET A 1 166 ? 11.663 -19.852 -33.130 1.00 75.88 166 MET A C 1
ATOM 1381 O O . MET A 1 166 ? 12.011 -20.145 -34.271 1.00 75.88 166 MET A O 1
ATOM 1385 N N . THR A 1 167 ? 10.394 -19.891 -32.720 1.00 80.88 167 THR A N 1
ATOM 1386 C CA . THR A 1 167 ? 9.263 -20.335 -33.554 1.00 80.88 167 THR A CA 1
ATOM 1387 C C . THR A 1 167 ? 8.620 -19.212 -34.355 1.00 80.88 167 THR A C 1
ATOM 1389 O O . THR A 1 167 ? 8.110 -19.474 -35.434 1.00 80.88 167 THR A O 1
ATOM 1392 N N . ASP A 1 168 ? 8.681 -17.972 -33.871 1.00 80.94 168 ASP A N 1
ATOM 1393 C CA . ASP A 1 168 ? 8.256 -16.783 -34.609 1.00 80.94 168 ASP A CA 1
ATOM 1394 C C . ASP A 1 168 ? 9.369 -16.369 -35.601 1.00 80.94 168 ASP A C 1
ATOM 1396 O O . ASP A 1 168 ? 10.439 -15.919 -35.161 1.00 80.94 168 ASP A O 1
ATOM 1400 N N . PRO A 1 169 ? 9.159 -16.520 -36.927 1.00 77.88 169 PRO A N 1
ATOM 1401 C CA . PRO A 1 169 ? 10.179 -16.239 -37.936 1.00 77.88 169 PRO A CA 1
ATOM 1402 C C . PRO A 1 169 ? 10.637 -14.778 -37.922 1.00 77.88 169 PRO A C 1
ATOM 1404 O O . PRO A 1 169 ? 11.826 -14.508 -38.104 1.00 77.88 169 PRO A O 1
ATOM 1407 N N . GLU A 1 170 ? 9.737 -13.834 -37.636 1.00 76.50 170 GLU A N 1
ATOM 1408 C CA . GLU A 1 170 ? 10.063 -12.408 -37.581 1.00 76.50 170 GLU A CA 1
ATOM 1409 C C . GLU A 1 170 ? 10.936 -12.084 -36.367 1.00 76.50 170 GLU A C 1
ATOM 1411 O O . GLU A 1 170 ? 11.923 -11.346 -36.468 1.00 76.50 170 GLU A O 1
ATOM 1416 N N . ARG A 1 171 ? 10.621 -12.658 -35.199 1.00 72.75 171 ARG A N 1
ATOM 1417 C CA . ARG A 1 171 ? 11.473 -12.512 -34.005 1.00 72.75 171 ARG A CA 1
ATOM 1418 C C . ARG A 1 171 ? 12.818 -13.189 -34.179 1.00 72.75 171 ARG A C 1
ATOM 1420 O O . ARG A 1 171 ? 13.827 -12.628 -33.744 1.00 72.75 171 ARG A O 1
ATOM 1427 N N . ARG A 1 172 ? 12.843 -14.366 -34.804 1.00 71.19 172 ARG A N 1
ATOM 1428 C CA . ARG A 1 172 ? 14.077 -15.086 -35.119 1.00 71.19 172 ARG A CA 1
ATOM 1429 C C . ARG A 1 172 ? 14.961 -14.239 -36.033 1.00 71.19 172 ARG A C 1
ATOM 1431 O O . ARG A 1 172 ? 16.124 -14.030 -35.695 1.00 71.19 172 ARG A O 1
ATOM 1438 N N . ALA A 1 173 ? 14.400 -13.662 -37.097 1.00 71.94 173 ALA A N 1
ATOM 1439 C CA . ALA A 1 173 ? 15.107 -12.755 -38.000 1.00 71.94 173 ALA A CA 1
ATOM 1440 C C . ALA A 1 173 ? 15.644 -11.506 -37.278 1.00 71.94 173 ALA A C 1
ATOM 1442 O O . ALA A 1 173 ? 16.828 -11.200 -37.398 1.00 71.94 173 ALA A O 1
ATOM 1443 N N . ARG A 1 174 ? 14.836 -10.836 -36.438 1.00 72.31 174 ARG A N 1
ATOM 1444 C CA . ARG A 1 174 ? 15.280 -9.679 -35.625 1.00 72.31 174 ARG A CA 1
ATOM 1445 C C . ARG A 1 174 ? 16.402 -10.023 -34.643 1.00 72.31 174 ARG A C 1
ATOM 1447 O O . ARG A 1 174 ? 17.267 -9.196 -34.365 1.00 72.31 174 ARG A O 1
ATOM 1454 N N . LYS A 1 175 ? 16.385 -11.231 -34.076 1.00 66.00 175 LYS A N 1
ATOM 1455 C CA . LYS A 1 175 ? 17.419 -11.692 -33.143 1.00 66.00 175 LYS A CA 1
ATOM 1456 C C . LYS A 1 175 ? 18.717 -12.041 -33.874 1.00 66.00 175 LYS A C 1
ATOM 1458 O O . LYS A 1 175 ? 19.792 -11.689 -33.391 1.00 66.00 175 LYS A O 1
ATOM 1463 N N . MET A 1 176 ? 18.627 -12.690 -35.035 1.00 63.78 176 MET A N 1
ATOM 1464 C CA . MET A 1 176 ? 19.793 -12.997 -35.868 1.00 63.78 176 MET A CA 1
ATOM 1465 C C . MET A 1 176 ? 20.416 -11.726 -36.457 1.00 63.78 176 MET A C 1
ATOM 1467 O O . MET A 1 176 ? 21.634 -11.593 -36.411 1.00 63.78 176 MET A O 1
ATOM 1471 N N . SER A 1 177 ? 19.614 -10.742 -36.879 1.00 60.00 177 SER A N 1
ATOM 1472 C CA . SER A 1 177 ? 20.133 -9.451 -37.350 1.00 60.00 177 SER A CA 1
ATOM 1473 C C . SER A 1 177 ? 20.787 -8.632 -36.231 1.00 60.00 177 SER A C 1
ATOM 1475 O O . SER A 1 177 ? 21.862 -8.078 -36.433 1.00 60.00 177 SER A O 1
ATOM 1477 N N . ALA A 1 178 ? 20.228 -8.625 -35.015 1.00 56.00 178 ALA A N 1
ATOM 1478 C CA . ALA A 1 178 ? 20.870 -7.989 -33.858 1.00 56.00 178 ALA A CA 1
ATOM 1479 C C . ALA A 1 178 ? 22.227 -8.627 -33.501 1.00 56.00 178 ALA A C 1
ATOM 1481 O O . ALA A 1 178 ? 23.144 -7.927 -33.080 1.00 56.00 178 ALA A O 1
ATOM 1482 N N . THR A 1 179 ? 22.359 -9.943 -33.699 1.00 54.91 179 THR A N 1
ATOM 1483 C CA . THR A 1 179 ? 23.610 -10.680 -33.456 1.00 54.91 179 THR A CA 1
ATOM 1484 C C . THR A 1 179 ? 24.640 -10.419 -34.566 1.00 54.91 179 THR A C 1
ATOM 1486 O O . THR A 1 179 ? 25.821 -10.267 -34.271 1.00 54.91 179 THR A O 1
ATOM 1489 N N . ALA A 1 180 ? 24.197 -10.288 -35.823 1.00 43.59 180 ALA A N 1
ATOM 1490 C CA . ALA A 1 180 ? 25.048 -10.006 -36.984 1.00 43.59 180 ALA A CA 1
ATOM 1491 C C . ALA A 1 180 ? 25.609 -8.569 -37.020 1.00 43.59 180 ALA A C 1
ATOM 1493 O O . ALA A 1 180 ? 26.690 -8.350 -37.551 1.00 43.59 180 ALA A O 1
ATOM 1494 N N . VAL A 1 181 ? 24.925 -7.591 -36.413 1.00 48.09 181 VAL A N 1
ATOM 1495 C CA . VAL A 1 181 ? 25.374 -6.180 -36.349 1.00 48.09 181 VAL A CA 1
ATOM 1496 C C . VAL A 1 181 ? 26.388 -5.941 -35.207 1.00 48.09 181 VAL A C 1
ATOM 1498 O O . VAL A 1 181 ? 26.712 -4.806 -34.876 1.00 48.09 181 VAL A O 1
ATOM 1501 N N . GLY A 1 182 ? 26.892 -6.991 -34.543 1.00 37.19 182 GLY A N 1
ATOM 1502 C CA . GLY A 1 182 ? 27.835 -6.846 -33.421 1.00 37.19 182 GLY A CA 1
ATOM 1503 C C . GLY A 1 182 ? 27.233 -6.153 -32.189 1.00 37.19 182 GLY A C 1
ATOM 1504 O O . GLY A 1 182 ? 27.922 -5.890 -31.205 1.00 37.19 182 GLY A O 1
ATOM 1505 N N . ILE A 1 183 ? 25.922 -5.895 -32.193 1.00 41.56 183 ILE A N 1
ATOM 1506 C CA . ILE A 1 183 ? 25.180 -5.408 -31.036 1.00 41.56 183 ILE A CA 1
ATOM 1507 C C . ILE A 1 183 ? 24.831 -6.640 -30.202 1.00 41.56 183 ILE A C 1
ATOM 1509 O O . ILE A 1 183 ? 23.682 -7.075 -30.129 1.00 41.56 183 ILE A O 1
ATOM 1513 N N . ALA A 1 184 ? 25.831 -7.198 -29.519 1.00 33.47 184 ALA A N 1
ATOM 1514 C CA . ALA A 1 184 ? 25.610 -8.103 -28.399 1.00 33.47 184 ALA A CA 1
ATOM 1515 C C . ALA A 1 184 ? 24.999 -7.310 -27.230 1.00 33.47 184 ALA A C 1
ATOM 1517 O O . ALA A 1 184 ? 25.582 -7.142 -26.163 1.00 33.47 184 ALA A O 1
ATOM 1518 N N . ARG A 1 185 ? 23.779 -6.799 -27.420 1.00 40.72 185 ARG A N 1
ATOM 1519 C CA . ARG A 1 185 ? 22.896 -6.475 -26.311 1.00 40.72 185 ARG A CA 1
ATOM 1520 C C . ARG A 1 185 ? 22.484 -7.817 -25.742 1.00 40.72 185 ARG A C 1
ATOM 1522 O O . ARG A 1 185 ? 21.503 -8.414 -26.180 1.00 40.72 185 ARG A O 1
ATOM 1529 N N . SER A 1 186 ? 23.238 -8.288 -24.756 1.00 33.38 186 SER A N 1
ATOM 1530 C CA . SER A 1 186 ? 22.680 -9.109 -23.693 1.00 33.38 186 SER A CA 1
ATOM 1531 C C . SER A 1 186 ? 21.402 -8.403 -23.256 1.00 33.38 186 SER A C 1
ATOM 1533 O O . SER A 1 186 ? 21.446 -7.364 -22.603 1.00 33.38 186 SER A O 1
ATOM 1535 N N . ALA A 1 187 ? 20.259 -8.882 -23.755 1.00 31.75 187 ALA A N 1
ATOM 1536 C CA . ALA A 1 187 ? 18.972 -8.299 -23.441 1.00 31.75 187 ALA A CA 1
ATOM 1537 C C . ALA A 1 187 ? 18.895 -8.286 -21.915 1.00 31.75 187 ALA A C 1
ATOM 1539 O O . ALA A 1 187 ? 18.909 -9.372 -21.320 1.00 31.75 187 ALA A O 1
ATOM 1540 N N . PRO A 1 188 ? 18.864 -7.114 -21.251 1.00 32.53 188 PRO A N 1
ATOM 1541 C CA . PRO A 1 188 ? 18.555 -7.116 -19.847 1.00 32.53 188 PRO A CA 1
ATOM 1542 C C . PRO A 1 188 ? 17.134 -7.652 -19.811 1.00 32.53 188 PRO A C 1
ATOM 1544 O O . PRO A 1 188 ? 16.194 -7.015 -20.290 1.00 32.53 188 PRO A O 1
ATOM 1547 N N . MET A 1 189 ? 16.994 -8.880 -19.320 1.00 36.41 189 MET A N 1
ATOM 1548 C CA . MET A 1 189 ? 15.734 -9.406 -18.841 1.00 36.41 189 MET A CA 1
ATOM 1549 C C . MET A 1 189 ? 15.323 -8.458 -17.718 1.00 36.41 189 MET A C 1
ATOM 1551 O O . MET A 1 189 ? 15.611 -8.699 -16.547 1.00 36.41 189 MET A O 1
ATOM 1555 N N . ILE A 1 190 ? 14.710 -7.329 -18.081 1.00 35.50 190 ILE A N 1
ATOM 1556 C CA . ILE A 1 190 ? 13.966 -6.477 -17.170 1.00 35.50 190 ILE A CA 1
ATOM 1557 C C . ILE A 1 190 ? 12.782 -7.349 -16.786 1.00 35.50 190 ILE A C 1
ATOM 1559 O O . ILE A 1 190 ? 11.738 -7.367 -17.437 1.00 35.50 190 ILE A O 1
ATOM 1563 N N . GLY A 1 191 ? 13.031 -8.192 -15.788 1.00 31.77 191 GLY A N 1
ATOM 1564 C CA . GLY A 1 191 ? 12.062 -9.092 -15.227 1.00 31.77 191 GLY A CA 1
ATOM 1565 C C . GLY A 1 191 ? 10.856 -8.270 -14.820 1.00 31.77 191 GLY A C 1
ATOM 1566 O O . GLY A 1 191 ? 10.937 -7.395 -13.957 1.00 31.77 191 GLY A O 1
ATOM 1567 N N . SER A 1 192 ? 9.723 -8.584 -15.443 1.00 34.78 192 SER A N 1
ATOM 1568 C CA . SER A 1 192 ? 8.424 -8.494 -14.794 1.00 34.78 192 SER A CA 1
ATOM 1569 C C . SER A 1 192 ? 8.574 -9.139 -13.410 1.00 34.78 192 SER A C 1
ATOM 1571 O O . SER A 1 192 ? 8.656 -10.361 -13.306 1.00 34.78 192 SER A O 1
ATOM 1573 N N . GLY A 1 193 ? 8.747 -8.317 -12.378 1.00 28.94 193 GLY A N 1
ATOM 1574 C CA . GLY A 1 193 ? 9.148 -8.755 -11.039 1.00 28.94 193 GLY A CA 1
ATOM 1575 C C . GLY A 1 193 ? 9.619 -7.612 -10.139 1.00 28.94 193 GLY A C 1
ATOM 1576 O O . GLY A 1 193 ? 9.474 -7.695 -8.923 1.00 28.94 193 GLY A O 1
ATOM 1577 N N . CYS A 1 194 ? 10.076 -6.496 -10.711 1.00 29.98 194 CYS A N 1
ATOM 1578 C CA . CYS A 1 194 ? 10.198 -5.245 -9.968 1.00 29.98 194 CYS A CA 1
ATOM 1579 C C . CYS A 1 194 ? 8.846 -4.526 -9.977 1.00 29.98 194 CYS A C 1
ATOM 1581 O O . CYS A 1 194 ? 8.631 -3.595 -10.752 1.00 29.98 194 CYS A O 1
ATOM 1583 N N . SER A 1 195 ? 7.923 -4.959 -9.113 1.00 30.80 195 SER A N 1
ATOM 1584 C CA . SER A 1 195 ? 6.888 -4.056 -8.607 1.00 30.80 195 SER A CA 1
ATOM 1585 C C . SER A 1 195 ? 7.589 -2.765 -8.209 1.00 30.80 195 SER A C 1
ATOM 1587 O O . SER A 1 195 ? 8.544 -2.807 -7.432 1.00 30.80 195 SER A O 1
ATOM 1589 N N . ALA A 1 196 ? 7.177 -1.652 -8.809 1.00 31.56 196 ALA A N 1
ATOM 1590 C CA . ALA A 1 196 ? 7.719 -0.333 -8.553 1.00 31.56 196 ALA A CA 1
ATOM 1591 C C . ALA A 1 196 ? 7.633 -0.022 -7.051 1.00 31.56 196 ALA A C 1
ATOM 1593 O O . ALA A 1 196 ? 6.630 0.477 -6.548 1.00 31.56 196 ALA A O 1
ATOM 1594 N N . GLY A 1 197 ? 8.694 -0.347 -6.314 1.00 27.97 197 GLY A N 1
ATOM 1595 C CA . GLY A 1 197 ? 8.967 0.238 -5.018 1.00 27.97 197 GLY A CA 1
ATOM 1596 C C . GLY A 1 197 ? 9.225 1.708 -5.283 1.00 27.97 197 GLY A C 1
ATOM 1597 O O . GLY A 1 197 ? 10.256 2.052 -5.857 1.00 27.97 197 GLY A O 1
ATOM 1598 N N . GLY A 1 198 ? 8.241 2.546 -4.953 1.00 28.08 198 GLY A N 1
ATOM 1599 C CA . GLY A 1 198 ? 8.300 3.988 -5.133 1.00 28.08 198 GLY A CA 1
ATOM 1600 C C . GLY A 1 198 ? 9.627 4.537 -4.625 1.00 28.08 198 GLY A C 1
ATOM 1601 O O . GLY A 1 198 ? 9.901 4.524 -3.423 1.00 28.08 198 GLY A O 1
ATOM 1602 N N . SER A 1 199 ? 10.453 5.012 -5.555 1.00 31.11 199 SER A N 1
ATOM 1603 C CA . SER A 1 199 ? 11.623 5.806 -5.222 1.00 31.11 199 SER A CA 1
ATOM 1604 C C . SER A 1 199 ? 11.102 7.116 -4.641 1.00 31.11 199 SER A C 1
ATOM 1606 O O . SER A 1 199 ? 10.553 7.951 -5.359 1.00 31.11 199 SER A O 1
ATOM 1608 N N . LYS A 1 200 ? 11.207 7.268 -3.318 1.00 35.88 200 LYS A N 1
ATOM 1609 C CA . LYS A 1 200 ? 10.945 8.524 -2.613 1.00 35.88 200 LYS A CA 1
ATOM 1610 C C . LYS A 1 200 ? 12.018 9.540 -3.013 1.00 35.88 200 LYS A C 1
ATOM 1612 O O . LYS A 1 200 ? 12.962 9.769 -2.264 1.00 35.88 200 LYS A O 1
ATOM 1617 N N . HIS A 1 201 ? 11.875 10.174 -4.172 1.00 30.69 201 HIS A N 1
ATOM 1618 C CA . HIS A 1 201 ? 12.526 11.457 -4.401 1.00 30.69 201 HIS A CA 1
ATOM 1619 C C . HIS A 1 201 ? 11.662 12.538 -3.762 1.00 30.69 201 HIS A C 1
ATOM 1621 O O . HIS A 1 201 ? 10.690 13.028 -4.328 1.00 30.69 201 HIS A O 1
ATOM 1627 N N . ARG A 1 202 ? 12.018 12.863 -2.517 1.00 31.55 202 ARG A N 1
ATOM 1628 C CA . ARG A 1 202 ? 11.613 14.088 -1.836 1.00 31.55 202 ARG A CA 1
ATOM 1629 C C . ARG A 1 202 ? 12.182 15.252 -2.649 1.00 31.55 202 ARG A C 1
ATOM 1631 O O . ARG A 1 202 ? 13.365 15.553 -2.531 1.00 31.55 202 ARG A O 1
ATOM 1638 N N . ALA A 1 203 ? 11.361 15.868 -3.494 1.00 31.67 203 ALA A N 1
ATOM 1639 C CA . ALA A 1 203 ? 11.672 17.172 -4.056 1.00 31.67 203 ALA A CA 1
ATOM 1640 C C . ALA A 1 203 ? 11.728 18.166 -2.885 1.00 31.67 203 ALA A C 1
ATOM 1642 O O . ALA A 1 203 ? 10.699 18.498 -2.295 1.00 31.67 203 ALA A O 1
ATOM 1643 N N . LYS A 1 204 ? 12.936 18.576 -2.488 1.00 31.45 204 LYS A N 1
ATOM 1644 C CA . LYS A 1 204 ? 13.109 19.802 -1.709 1.00 31.45 204 LYS A CA 1
ATOM 1645 C C . LYS A 1 204 ? 12.703 20.938 -2.648 1.00 31.45 204 LYS A C 1
ATOM 1647 O O . LYS A 1 204 ? 13.363 21.154 -3.657 1.00 31.45 204 LYS A O 1
ATOM 1652 N N . LYS A 1 205 ? 11.575 21.589 -2.361 1.00 34.28 205 LYS A N 1
ATOM 1653 C CA . LYS A 1 205 ? 11.274 22.904 -2.926 1.00 34.28 205 LYS A CA 1
ATOM 1654 C C . LYS A 1 205 ? 12.296 23.863 -2.317 1.00 34.28 205 LYS A C 1
ATOM 1656 O O . LYS A 1 205 ? 12.260 24.070 -1.106 1.00 34.28 205 LYS A O 1
ATOM 1661 N N . ASN A 1 206 ? 13.220 24.369 -3.126 1.00 35.59 206 ASN A N 1
ATOM 1662 C CA . ASN A 1 206 ? 13.983 25.554 -2.763 1.00 35.59 206 ASN A CA 1
ATOM 1663 C C . ASN A 1 206 ? 13.016 26.735 -2.878 1.00 35.59 206 ASN A C 1
ATOM 1665 O O . ASN A 1 206 ? 12.429 26.961 -3.933 1.00 35.59 206 ASN A O 1
ATOM 1669 N N . ASN A 1 207 ? 12.773 27.382 -1.744 1.00 31.33 207 ASN A N 1
ATOM 1670 C CA . ASN A 1 207 ? 12.035 28.626 -1.637 1.00 31.33 207 ASN A CA 1
ATOM 1671 C C . ASN A 1 207 ? 13.081 29.740 -1.727 1.00 31.33 207 ASN A C 1
ATOM 1673 O O . ASN A 1 207 ? 13.712 30.054 -0.722 1.00 31.33 207 ASN A O 1
ATOM 1677 N N . GLU A 1 208 ? 13.332 30.248 -2.930 1.00 32.78 208 GLU A N 1
ATOM 1678 C CA . GLU A 1 208 ? 14.067 31.498 -3.111 1.00 32.78 208 GLU A CA 1
ATOM 1679 C C . GLU A 1 208 ? 13.043 32.628 -3.005 1.00 32.78 208 GLU A C 1
ATOM 1681 O O . GLU A 1 208 ? 12.269 32.908 -3.918 1.00 32.78 208 GLU A O 1
ATOM 1686 N N . THR A 1 209 ? 12.980 33.202 -1.808 1.00 33.62 209 THR A N 1
ATOM 1687 C CA . THR A 1 209 ? 12.341 34.481 -1.522 1.00 33.62 209 THR A CA 1
ATOM 1688 C C . THR A 1 209 ? 13.112 35.577 -2.252 1.00 33.62 209 THR A C 1
ATOM 1690 O O . THR A 1 209 ? 14.226 35.917 -1.861 1.00 33.62 209 THR A O 1
ATOM 1693 N N . HIS A 1 210 ? 12.525 36.114 -3.321 1.00 35.78 210 HIS A N 1
ATOM 1694 C CA . HIS A 1 210 ? 12.940 37.391 -3.890 1.00 35.78 210 HIS A CA 1
ATOM 1695 C C . HIS A 1 210 ? 12.429 38.518 -2.984 1.00 35.78 210 HIS A C 1
ATOM 1697 O O . HIS A 1 210 ? 11.268 38.914 -3.071 1.00 35.78 210 HIS A O 1
ATOM 1703 N N . ASP A 1 211 ? 13.306 39.020 -2.115 1.00 32.97 211 ASP A N 1
ATOM 1704 C CA . ASP A 1 211 ? 13.154 40.331 -1.485 1.00 32.97 211 ASP A CA 1
ATOM 1705 C C . ASP A 1 211 ? 13.486 41.405 -2.528 1.00 32.97 211 ASP A C 1
ATOM 1707 O O . ASP A 1 211 ? 14.647 41.731 -2.777 1.00 32.97 211 ASP A O 1
ATOM 1711 N N . HIS A 1 212 ? 12.453 41.963 -3.158 1.00 35.94 212 HIS A N 1
ATOM 1712 C CA . HIS A 1 212 ? 12.559 43.257 -3.821 1.00 35.94 212 HIS A CA 1
ATOM 1713 C C . HIS A 1 212 ? 12.371 44.348 -2.767 1.00 35.94 212 HIS A C 1
ATOM 1715 O O . HIS A 1 212 ? 11.249 44.744 -2.455 1.00 35.94 212 HIS A O 1
ATOM 1721 N N . ARG A 1 213 ? 13.487 44.840 -2.222 1.00 33.50 213 ARG A N 1
ATOM 1722 C CA . ARG A 1 213 ? 13.529 46.167 -1.606 1.00 33.50 213 ARG A CA 1
ATOM 1723 C C . ARG A 1 213 ? 13.460 47.207 -2.719 1.00 33.50 213 ARG A C 1
ATOM 1725 O O . ARG A 1 213 ? 14.407 47.370 -3.483 1.00 33.50 213 ARG A O 1
ATOM 1732 N N . ALA A 1 214 ? 12.313 47.866 -2.805 1.00 35.94 214 ALA A N 1
ATOM 1733 C CA . ALA A 1 214 ? 12.251 49.241 -3.254 1.00 35.94 214 ALA A CA 1
ATOM 1734 C C . ALA A 1 214 ? 13.012 50.091 -2.232 1.00 35.94 214 ALA A C 1
ATOM 1736 O O . ALA A 1 214 ? 12.758 49.932 -1.043 1.00 35.94 214 ALA A O 1
ATOM 1737 N N . ASP A 1 215 ? 13.937 50.929 -2.690 1.00 36.12 215 ASP A N 1
ATOM 1738 C CA . ASP A 1 215 ? 14.132 52.262 -2.128 1.00 36.12 215 ASP A CA 1
ATOM 1739 C C . ASP A 1 215 ? 14.878 53.147 -3.134 1.00 36.12 215 ASP A C 1
ATOM 1741 O O . ASP A 1 215 ? 15.940 52.815 -3.658 1.00 36.12 215 ASP A O 1
ATOM 1745 N N . SER A 1 216 ? 14.197 54.248 -3.412 1.00 38.28 216 SER A N 1
ATOM 1746 C CA . SER A 1 216 ? 14.532 55.473 -4.121 1.00 38.28 216 SER A CA 1
ATOM 1747 C C . SER A 1 216 ? 15.969 55.984 -3.966 1.00 38.28 216 SER A C 1
ATOM 1749 O O . SER A 1 216 ? 16.476 56.072 -2.849 1.00 38.28 216 SER A O 1
ATOM 1751 N N . CYS A 1 217 ? 16.553 56.424 -5.083 1.00 35.19 217 CYS A N 1
ATOM 1752 C CA . CYS A 1 217 ? 17.102 57.770 -5.321 1.00 35.19 217 CYS A CA 1
ATOM 1753 C C . CYS A 1 217 ? 17.471 57.899 -6.805 1.00 35.19 217 CYS A C 1
ATOM 1755 O O . CYS A 1 217 ? 18.090 56.951 -7.338 1.00 35.19 217 CYS A O 1
#

Solvent-accessible surface area (backbone atoms only — not comparable to full-atom values): 13049 Å² total; per-residue (Å²): 132,84,80,82,80,52,53,72,43,72,44,84,43,30,30,30,70,47,56,82,80,52,73,48,28,38,26,35,23,80,87,68,53,70,47,79,41,58,48,60,66,82,41,92,85,52,83,71,83,48,56,46,39,63,82,65,26,46,56,13,83,71,78,55,50,73,26,60,50,75,70,97,63,81,66,60,47,75,43,73,67,41,45,51,50,54,51,53,48,54,50,50,55,53,44,67,72,42,64,81,38,64,70,46,48,51,55,49,50,55,51,53,49,54,51,51,54,48,31,72,76,30,62,69,59,34,46,56,53,50,50,52,50,52,51,52,50,53,54,50,47,60,52,34,74,73,30,69,67,58,35,51,51,50,52,51,52,50,50,51,51,53,49,51,43,65,69,37,64,68,52,32,50,53,52,52,52,39,56,72,70,71,52,77,66,75,71,78,78,77,57,91,77,72,73,82,73,79,78,85,75,77,77,77,80,81,81,81,79,81,82,80,76,85,80,92,133

Secondary structure (DSSP, 8-state):
-PPPP-TT-EETTEEEEE--SSSEEEEEETTS-EEEEEGGGGSTT--S-SS-TTTT-EE-TTT--EE---SSS--S-SSHHHHHHHHHHHHHHHHHHHTTSHHHHHHHHHHHHHHHHHHHH-HHHHHHHHHHHHHHHHHHHHHHHH-HHHHHHHHHHHHHHHHHHHHSHHHHHHHHHHHHTT---------TT------------------------

Radius of gyration: 31.28 Å; Cα contacts (8 Å, |Δi|>4): 163; chains: 1; bounding box: 63×82×83 Å

Mean predicted aligned error: 13.78 Å